Protein 6ORJ (pdb70)

Radius of gyration: 32.89 Å; Cα contacts (8 Å, |Δi|>4): 434; chains: 1; bounding box: 42×38×112 Å

B-factor: mean 43.74, std 17.74, range [16.39, 144.17]

Organism: Pseudomonas phage phiKZ (NCBI:txid2905945)

Sequence (235 aa):
IQTSEFRLWSIGRRATENKPRNSFTLVLPIESASRDIPCIWLPNEDNRATPPDVRGEKIAIYRLGDTSQFYWRSGLSNDLRTLESVVYTFNASLSPGGNFDTCYFQFSAHDKHVTIGTSKANGEPYRYSVQINTGTGAVYILDDIGNRFELVSKDKRLLNADNSFVKVEKKAIDLNADQYIKLTSGGSTLELNPTEFKVNTTNTTIKSSGTHIQEAGGTTHKAGGNLFTAPRYDFT

Solvent-accessible surface area: 17640 Å² total

Nearest PDB structures (foldseek):
  6orj-assembly1_A  TM=1.004E+00  e=1.425E-39  Phikzvirus phiKZ
  7aef-assembly1_q  TM=3.498E-01  e=1.702E-03  Algoriphagus machipongonensis
  7b5h-assembly1_AJ  TM=2.558E-01  e=3.281E-04  Nostoc sp. PCC 7120 = FACHB-418
  4s37-assembly3_G  TM=3.210E-01  e=1.265E-02  Pseudomonas aeruginosa
  4s36-assembly1_A  TM=3.487E-01  e=2.255E-01  Pseudomonas aeruginosa

Secondary structure (DSSP, 8-state):
----SEEEEEEEE--SPPPTT-----EE-S--------EE--SSTTB-S-------EEEEEEETTSS-EEEE----GGG--S-EE-B-EE--SSS----TTEE--EETTTTEEEEE---SSS-S--EEEEEETTTTEEEEEESSS-EEEEETTTTB---TTS-EEEEETTEEEEE-SS-EEEEETTEEEEEETTEEEEE-S------SS------S------S------S-----

Foldseek 3Di:
DDDALKDQDAKFFWQDFDDFPDQWTTAGDDPVVRDATAGEDEPDPQKPGDWRGGGFIWGWIDRHPDSHIHIYHPPPCVVDDWTKIKGWAFAAPDDDQVQQGTFMIDGPPQQKDKTKHHCHHPDPWIWIFMQRRPQGKTWTDIDQAWIFICGPVQRWTGGNQPFDFIDTDPDTDGDDAAKDWDDDPPWIFMDHPVDTDTDDDDDDDDDPDDDDDDDPDDDDDDPDDDDDDPDDDDD

Structure (mmCIF, N/CA/C/O backbone):
data_6ORJ
#
_entry.id   6ORJ
#
_cell.length_a   82.595
_cell.length_b   82.595
_cell.length_c   345.930
_cell.angle_alpha   90.00
_cell.angle_beta   90.00
_cell.angle_gamma   120.00
#
_symmetry.space_group_name_H-M   'P 63 2 2'
#
loop_
_entity.id
_entity.type
_entity.pdbx_description
1 polymer PHIKZ164
2 non-polymer 'CHLORIDE ION'
3 non-polymer 1,2-ETHANEDIOL
4 non-polymer 'SODIUM ION'
5 water water
#
loop_
_atom_site.group_PDB
_atom_site.id
_atom_site.type_symbol
_atom_site.label_atom_id
_atom_site.label_alt_id
_atom_site.label_comp_id
_atom_site.label_asym_id
_atom_site.label_entity_id
_atom_site.label_seq_id
_atom_site.pdbx_PDB_ins_code
_atom_site.Cartn_x
_atom_site.Cartn_y
_atom_site.Cartn_z
_atom_site.occupancy
_atom_site.B_iso_or_equiv
_atom_site.auth_seq_id
_atom_site.auth_comp_id
_atom_site.auth_asym_id
_atom_site.auth_atom_id
_atom_site.pdbx_PDB_model_num
ATOM 1 N N . ILE A 1 16 ? 47.412 19.041 -29.082 1.00 80.41 21 ILE A N 1
ATOM 2 C CA . ILE A 1 16 ? 47.562 19.371 -27.670 1.00 85.94 21 ILE A CA 1
ATOM 3 C C . ILE A 1 16 ? 46.620 18.516 -26.827 1.00 83.88 21 ILE A C 1
ATOM 4 O O . ILE A 1 16 ? 45.412 18.762 -26.777 1.00 76.21 21 ILE A O 1
ATOM 9 N N . GLN A 1 17 ? 47.182 17.504 -26.170 1.00 75.96 22 GLN A N 1
ATOM 10 C CA . GLN A 1 17 ? 46.386 16.616 -25.336 1.00 61.28 22 GLN A CA 1
ATOM 11 C C . GLN A 1 17 ? 45.819 17.370 -24.140 1.00 56.07 22 GLN A C 1
ATOM 12 O O . GLN A 1 17 ? 46.554 18.033 -23.403 1.00 63.00 22 GLN A O 1
ATOM 18 N N . THR A 1 18 ? 44.505 17.271 -23.958 1.00 55.18 23 THR A N 1
ATOM 19 C CA . THR A 1 18 ? 43.812 17.842 -22.812 1.00 52.16 23 THR A CA 1
ATOM 20 C C . THR A 1 18 ? 42.771 16.836 -22.347 1.00 47.45 23 THR A C 1
ATOM 21 O O . THR A 1 18 ? 42.174 16.133 -23.166 1.00 56.40 23 THR A O 1
ATOM 25 N N . SER A 1 19 ? 42.576 16.750 -21.034 1.00 44.09 24 SER A N 1
ATOM 26 C CA . SER A 1 19 ? 41.619 15.798 -20.491 1.00 49.71 24 SER A CA 1
ATOM 27 C C . SER A 1 19 ? 40.205 16.112 -20.971 1.00 50.66 24 SER A C 1
ATOM 28 O O . SER A 1 19 ? 39.828 17.273 -21.153 1.00 46.73 24 SER A O 1
ATOM 31 N N . GLU A 1 20 ? 39.418 15.052 -21.177 1.00 49.98 25 GLU A N 1
ATOM 32 C CA . GLU A 1 20 ? 38.004 15.224 -21.485 1.00 43.19 25 GLU A CA 1
ATOM 33 C C . GLU A 1 20 ? 37.223 15.799 -20.312 1.00 44.07 25 GLU A C 1
ATOM 34 O O . GLU A 1 20 ? 36.094 16.260 -20.504 1.00 50.35 25 GLU A O 1
ATOM 40 N N . PHE A 1 21 ? 37.788 15.768 -19.108 1.00 42.21 26 PHE A N 1
ATOM 41 C CA . PHE A 1 21 ? 37.150 16.334 -17.924 1.00 35.73 26 PHE A CA 1
ATOM 42 C C . PHE A 1 21 ? 37.606 17.782 -17.789 1.00 40.33 26 PHE A C 1
ATOM 43 O O . PHE A 1 21 ? 38.781 18.045 -17.511 1.00 51.37 26 PHE A O 1
ATOM 51 N N . ARG A 1 22 ? 36.685 18.721 -17.994 1.00 36.42 27 ARG A N 1
ATOM 52 C CA . ARG A 1 22 ? 37.056 20.127 -18.046 1.00 38.30 27 ARG A CA 1
ATOM 53 C C . ARG A 1 22 ? 35.946 20.984 -17.461 1.00 33.29 27 ARG A C 1
ATOM 54 O O . ARG A 1 22 ? 34.807 20.540 -17.299 1.00 36.72 27 ARG A O 1
ATOM 62 N N . LEU A 1 23 ? 36.301 22.230 -17.150 1.00 40.17 28 LEU A N 1
ATOM 63 C CA . LEU A 1 23 ? 35.318 23.245 -16.794 1.00 34.94 28 LEU A CA 1
ATOM 64 C C . LEU A 1 23 ? 34.417 23.505 -17.994 1.00 38.15 28 LEU A C 1
ATOM 65 O O . LEU A 1 23 ? 34.859 24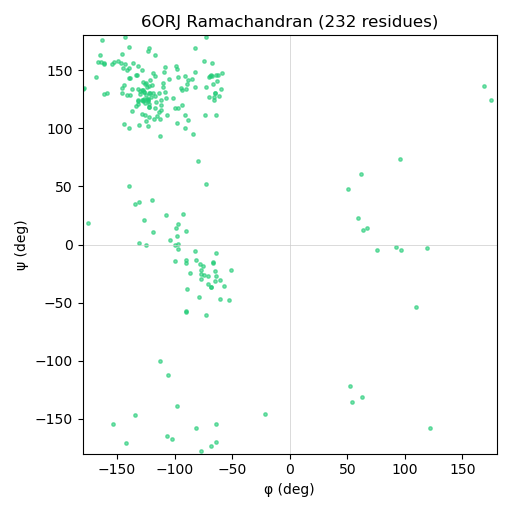.049 -19.010 1.00 39.53 28 LEU A O 1
ATOM 70 N N . TRP A 1 24 ? 33.153 23.109 -17.882 1.00 40.50 29 TRP A N 1
ATOM 71 C CA . TRP A 1 24 ? 32.222 23.131 -19.002 1.00 39.26 29 TRP A CA 1
ATOM 72 C C . TRP A 1 24 ? 31.485 24.457 -19.116 1.00 31.53 29 TRP A C 1
ATOM 73 O O . TRP A 1 24 ? 31.257 24.942 -20.229 1.00 35.27 29 TRP A O 1
ATOM 84 N N . SER A 1 25 ? 31.115 25.061 -17.990 1.00 32.87 30 SER A N 1
ATOM 85 C CA . SER A 1 25 ? 30.452 26.357 -18.000 1.00 33.82 30 SER A CA 1
ATOM 86 C C . SER A 1 25 ? 30.429 26.915 -16.588 1.00 33.88 30 SER A C 1
ATOM 87 O O . SER A 1 25 ? 30.284 26.162 -15.621 1.00 30.91 30 SER A O 1
ATOM 90 N N . ILE A 1 26 ? 30.580 28.235 -16.477 1.00 34.29 31 ILE A N 1
ATOM 91 C CA . ILE A 1 26 ? 30.238 28.913 -15.234 1.00 32.80 31 ILE A CA 1
ATOM 92 C C . ILE A 1 26 ? 28.724 28.894 -15.081 1.00 36.71 31 ILE A C 1
ATOM 93 O O . ILE A 1 26 ? 27.981 28.980 -16.069 1.00 49.53 31 ILE A O 1
ATOM 98 N N . GLY A 1 27 ? 28.253 28.763 -13.842 1.00 33.38 32 GLY A N 1
ATOM 99 C CA . GLY A 1 27 ? 26.832 28.667 -13.589 1.00 36.94 32 GLY A CA 1
ATOM 100 C C . GLY A 1 27 ? 26.428 29.387 -12.318 1.00 31.77 32 GLY A C 1
ATOM 101 O O . GLY A 1 27 ? 27.257 29.959 -11.609 1.00 36.44 32 GLY A O 1
ATOM 102 N N . ARG A 1 28 ? 25.124 29.357 -12.058 1.00 35.92 33 ARG A N 1
ATOM 103 C CA A ARG A 1 28 ? 24.534 29.924 -10.853 0.44 37.33 33 ARG A CA 1
ATOM 104 C CA B ARG A 1 28 ? 24.544 29.918 -10.847 0.56 37.85 33 ARG A CA 1
ATOM 105 C C . ARG A 1 28 ? 23.697 28.851 -10.174 1.00 38.03 33 ARG A C 1
ATOM 106 O O . ARG A 1 28 ? 22.903 28.175 -10.835 1.00 34.25 33 ARG A O 1
ATOM 121 N N . ALA A 1 29 ? 23.872 28.697 -8.865 1.00 32.44 34 ALA A N 1
ATOM 122 C CA . ALA A 1 29 ? 23.034 27.771 -8.118 1.00 29.56 34 ALA A CA 1
ATOM 123 C C . ALA A 1 29 ? 21.593 28.263 -8.141 1.00 33.72 34 ALA A C 1
ATOM 124 O O . ALA A 1 29 ? 21.325 29.438 -7.870 1.00 35.17 34 ALA A O 1
ATOM 126 N N . THR A 1 30 ? 20.662 27.373 -8.486 1.00 29.70 35 THR A N 1
ATOM 127 C CA . THR A 1 30 ? 19.261 27.763 -8.552 1.00 36.57 35 THR A CA 1
ATOM 128 C C . THR A 1 30 ? 18.522 27.560 -7.238 1.00 39.01 35 THR A C 1
ATOM 129 O O . THR A 1 30 ? 17.430 28.113 -7.066 1.00 42.59 35 THR A O 1
ATOM 133 N N . GLU A 1 31 ? 19.084 26.787 -6.312 1.00 43.02 36 GLU A N 1
ATOM 134 C CA . GLU A 1 31 ? 18.427 26.493 -5.049 1.00 42.46 36 GLU A CA 1
ATOM 135 C C . GLU A 1 31 ? 19.459 26.449 -3.934 1.00 51.28 36 GLU A C 1
ATOM 136 O O . GLU A 1 31 ? 20.645 26.207 -4.173 1.00 43.17 36 GLU A O 1
ATOM 142 N N . ASN A 1 32 ? 18.996 26.694 -2.710 1.00 42.56 37 ASN A N 1
ATOM 143 C CA . ASN A 1 32 ? 19.828 26.441 -1.543 1.00 45.41 37 ASN A CA 1
ATOM 144 C C . ASN A 1 32 ? 20.076 24.945 -1.426 1.00 39.88 37 ASN A C 1
ATOM 145 O O . ASN A 1 32 ? 19.127 24.157 -1.391 1.00 55.19 37 ASN A O 1
ATOM 150 N N . LYS A 1 33 ? 21.344 24.552 -1.387 1.00 45.55 38 LYS A N 1
ATOM 151 C CA . LYS A 1 33 ? 21.668 23.141 -1.231 1.00 42.30 38 LYS A CA 1
ATOM 152 C C . LYS A 1 33 ? 21.117 22.632 0.097 1.00 41.82 38 LYS A C 1
ATOM 153 O O . LYS A 1 33 ? 21.372 23.245 1.142 1.00 44.94 38 LYS A O 1
ATOM 159 N N . PRO A 1 34 ? 20.353 21.541 0.103 1.00 37.48 39 PRO A N 1
ATOM 160 C CA . PRO A 1 34 ? 19.915 20.966 1.377 1.00 31.85 39 PRO A CA 1
ATOM 161 C C . PRO A 1 34 ? 21.121 20.478 2.161 1.00 46.23 39 PRO A C 1
ATOM 162 O O . PRO A 1 34 ? 22.105 20.004 1.588 1.00 37.17 39 PRO A O 1
ATOM 166 N N . ARG A 1 35 ? 21.036 20.606 3.488 1.00 32.10 40 ARG A N 1
ATOM 167 C CA . ARG A 1 35 ? 22.206 20.392 4.334 1.00 44.30 40 ARG A CA 1
ATOM 168 C C . ARG A 1 35 ? 22.863 19.044 4.062 1.00 42.41 40 ARG A C 1
ATOM 169 O O . ARG A 1 35 ? 24.082 18.960 3.870 1.00 36.97 40 ARG A O 1
ATOM 177 N N . ASN A 1 36 ? 22.064 17.977 4.013 1.00 33.28 41 ASN A N 1
ATOM 178 C CA . ASN A 1 36 ? 22.577 16.618 3.900 1.00 33.95 41 ASN A CA 1
ATOM 179 C C . ASN A 1 36 ? 22.672 16.132 2.459 1.00 44.12 41 ASN A C 1
ATOM 180 O O . ASN A 1 36 ? 22.635 14.918 2.217 1.00 58.94 41 ASN A O 1
ATOM 185 N N . SER A 1 37 ? 22.813 17.034 1.493 1.00 42.02 42 SER A N 1
ATOM 186 C CA . SER A 1 37 ? 22.829 16.658 0.088 1.00 36.52 42 SER A CA 1
ATOM 187 C C . SER A 1 37 ? 24.169 16.995 -0.549 1.00 34.07 42 SER A C 1
ATOM 188 O O . SER A 1 37 ? 24.795 18.004 -0.213 1.00 30.89 42 SER A O 1
ATOM 191 N N . PHE A 1 38 ? 24.597 16.137 -1.475 1.00 27.09 43 PHE A N 1
ATOM 192 C CA . PHE A 1 38 ? 25.766 16.390 -2.305 1.00 25.71 43 PHE A CA 1
ATOM 193 C C . PHE A 1 38 ? 25.404 16.899 -3.695 1.00 31.44 43 PHE A C 1
ATOM 194 O O . PHE A 1 38 ? 26.283 17.402 -4.404 1.00 31.81 43 PHE A O 1
ATOM 202 N N . THR A 1 39 ? 24.143 16.777 -4.097 1.00 27.54 44 THR A N 1
ATOM 203 C CA . THR A 1 39 ? 23.684 17.264 -5.389 1.00 32.67 44 THR A CA 1
ATOM 204 C C . THR A 1 39 ? 23.327 18.743 -5.298 1.00 29.60 44 THR A C 1
ATOM 205 O O . THR A 1 39 ? 22.789 19.205 -4.287 1.00 34.32 44 THR A O 1
ATOM 209 N N . LEU A 1 40 ? 23.636 19.485 -6.360 1.00 31.46 45 LEU A N 1
ATOM 210 C CA . LEU A 1 40 ? 23.305 20.900 -6.459 1.00 27.33 45 LEU A CA 1
ATOM 211 C C . LEU A 1 40 ? 22.726 21.178 -7.838 1.00 37.29 45 LEU A C 1
ATOM 212 O O . LEU A 1 40 ? 23.348 20.842 -8.851 1.00 35.14 45 LEU A O 1
ATOM 225 N N . VAL A 1 42 ? 22.252 23.486 -10.779 1.00 28.01 47 VAL A N 1
ATOM 226 C CA . VAL A 1 42 ? 23.017 24.617 -11.288 1.00 29.45 47 VAL A CA 1
ATOM 227 C C . VAL A 1 42 ? 22.508 24.994 -12.671 1.00 35.97 47 VAL A C 1
ATOM 228 O O . VAL A 1 42 ? 22.255 24.125 -13.514 1.00 38.96 47 VAL A O 1
ATOM 232 N N . LEU A 1 43 ? 22.365 26.299 -12.900 1.00 34.23 48 LEU A N 1
ATOM 233 C CA . LEU A 1 43 ? 22.002 26.832 -14.201 1.00 33.55 48 LEU A CA 1
ATOM 234 C C . LEU A 1 43 ? 23.255 27.325 -14.906 1.00 49.87 48 LEU A C 1
ATOM 235 O O . LEU A 1 43 ? 23.922 28.228 -14.381 1.00 36.21 48 LEU A O 1
ATOM 240 N N . PRO A 1 44 ? 23.634 26.764 -16.056 1.00 46.62 49 PRO A N 1
ATOM 241 C CA . PRO A 1 44 ? 24.753 27.337 -16.815 1.00 41.59 49 PRO A CA 1
ATOM 242 C C . PRO A 1 44 ? 24.385 28.709 -17.356 1.00 36.51 49 PRO A C 1
ATOM 243 O O . PRO A 1 44 ? 23.268 28.927 -17.829 1.00 41.14 49 PRO A O 1
ATOM 247 N N . ILE A 1 45 ? 25.332 29.643 -17.274 1.00 35.80 50 ILE A N 1
ATOM 248 C CA . ILE A 1 45 ? 25.081 31.023 -17.664 1.00 41.77 50 ILE A CA 1
ATOM 249 C C . ILE A 1 45 ? 25.975 31.473 -18.811 1.00 55.76 50 ILE A C 1
ATOM 250 O O . ILE A 1 45 ? 26.015 32.661 -19.128 1.00 69.62 50 ILE A O 1
ATOM 255 N N . GLU A 1 46 ? 26.692 30.552 -19.446 1.00 56.52 51 GLU A N 1
ATOM 256 C CA . GLU A 1 46 ? 27.503 30.877 -20.610 1.00 66.10 51 GLU A CA 1
ATOM 257 C C . GLU A 1 46 ? 26.701 30.596 -21.874 1.00 78.24 51 GLU A C 1
ATOM 258 O O . GLU A 1 46 ? 26.058 29.546 -21.986 1.00 68.99 51 GLU A O 1
ATOM 264 N N . SER A 1 47 ? 26.746 31.543 -22.819 1.00 90.28 52 SER A N 1
ATOM 265 C CA . SER A 1 47 ? 25.830 31.525 -23.958 1.00 101.79 52 SER A CA 1
ATOM 266 C C . SER A 1 47 ? 25.929 30.224 -24.746 1.00 102.13 52 SER A C 1
ATOM 267 O O . SER A 1 47 ? 24.920 29.720 -25.253 1.00 114.18 52 SER A O 1
ATOM 270 N N . ALA A 1 48 ? 27.129 29.666 -24.858 1.00 97.23 53 ALA A N 1
ATOM 271 C CA . ALA A 1 48 ? 27.319 28.426 -25.597 1.00 107.34 53 ALA A CA 1
ATOM 272 C C . ALA A 1 48 ? 26.755 27.239 -24.822 1.00 118.99 53 ALA A C 1
ATOM 273 O O . ALA A 1 48 ? 26.104 26.364 -25.394 1.00 129.72 53 ALA A O 1
ATOM 275 N N . SER A 1 81 ? 14.499 20.441 -16.992 1.00 118.17 86 SER A N 1
ATOM 276 C CA . SER A 1 81 ? 14.401 21.833 -17.417 1.00 114.67 86 SER A CA 1
ATOM 277 C C . SER A 1 81 ? 15.786 22.432 -17.652 1.00 92.32 86 SER A C 1
ATOM 278 O O . SER A 1 81 ? 16.705 21.742 -18.095 1.00 97.55 86 SER A O 1
ATOM 281 N N . ARG A 1 82 ? 15.930 23.722 -17.347 1.00 66.38 87 ARG A N 1
ATOM 282 C CA . ARG A 1 82 ? 17.187 24.420 -17.580 1.00 61.86 87 ARG A CA 1
ATOM 283 C C . ARG A 1 82 ? 18.251 24.094 -16.537 1.00 59.33 87 ARG A C 1
ATOM 284 O O . ARG A 1 82 ? 19.443 24.268 -16.815 1.00 57.14 87 ARG A O 1
ATOM 292 N N . ASP A 1 83 ? 17.856 23.632 -15.353 1.00 61.98 88 ASP A N 1
ATOM 293 C CA . ASP A 1 83 ? 18.818 23.297 -14.315 1.00 58.96 88 ASP A CA 1
ATOM 294 C C . ASP A 1 83 ? 19.531 21.987 -14.642 1.00 47.94 88 ASP A C 1
ATOM 295 O O . ASP A 1 83 ? 19.037 21.149 -15.402 1.00 63.14 88 ASP A O 1
ATOM 300 N N . ILE A 1 84 ? 20.704 21.812 -14.046 1.00 36.75 89 ILE A N 1
ATOM 301 C CA . ILE A 1 84 ? 21.503 20.604 -14.202 1.00 46.96 89 ILE A CA 1
ATOM 302 C C . ILE A 1 84 ? 21.756 20.015 -12.819 1.00 42.98 89 ILE A C 1
ATOM 303 O O . ILE A 1 84 ? 22.285 20.703 -11.942 1.00 37.52 89 ILE A O 1
ATOM 308 N N . PRO A 1 85 ? 21.383 18.761 -12.565 1.00 41.47 90 PRO A N 1
ATOM 309 C CA . PRO A 1 85 ? 21.799 18.112 -11.315 1.00 37.86 90 PRO A CA 1
ATOM 310 C C . PRO A 1 85 ? 23.272 17.734 -11.344 1.00 37.89 90 PRO A C 1
ATOM 311 O O . PRO A 1 85 ? 23.678 16.848 -12.103 1.00 51.05 90 PRO A O 1
ATOM 315 N N . CYS A 1 86 ? 24.082 18.400 -10.527 1.00 32.49 91 CYS A N 1
ATOM 316 C CA . CYS A 1 86 ? 25.524 18.213 -10.525 1.00 25.93 91 CYS A CA 1
ATOM 317 C C . CYS A 1 86 ? 25.974 17.497 -9.258 1.00 32.31 91 CYS A C 1
ATOM 318 O O . CYS A 1 86 ? 25.372 17.649 -8.192 1.00 34.24 91 CYS A O 1
ATOM 321 N N . ILE A 1 87 ? 27.047 16.708 -9.392 1.00 35.65 92 ILE A N 1
ATOM 322 C CA . ILE A 1 87 ? 27.675 16.009 -8.275 1.00 26.54 92 ILE A CA 1
ATOM 323 C C . ILE A 1 87 ? 28.760 16.902 -7.688 1.00 32.73 92 ILE A C 1
ATOM 324 O O . ILE A 1 87 ? 29.431 17.648 -8.405 1.00 33.23 92 ILE A O 1
ATOM 329 N N . TRP A 1 88 ? 28.932 16.837 -6.369 1.00 38.93 93 TRP A N 1
ATOM 330 C CA . TRP A 1 88 ? 29.913 17.682 -5.699 1.00 32.83 93 TRP A CA 1
ATOM 331 C C . TRP A 1 88 ? 31.335 17.338 -6.135 1.00 28.75 93 TRP A C 1
ATOM 332 O O . TRP A 1 88 ? 31.739 16.171 -6.125 1.00 26.95 93 TRP A O 1
ATOM 343 N N . LEU A 1 89 ? 32.093 18.361 -6.507 1.00 21.55 94 LEU A N 1
ATOM 344 C CA . LEU A 1 89 ? 33.532 18.241 -6.733 1.00 25.26 94 LEU A CA 1
ATOM 345 C C . LEU A 1 89 ? 34.237 19.091 -5.687 1.00 25.58 94 LEU A C 1
ATOM 346 O O . LEU A 1 89 ? 34.133 20.332 -5.734 1.00 28.73 94 LEU A O 1
ATOM 351 N N . PRO A 1 90 ? 34.941 18.495 -4.727 1.00 28.03 95 PRO A N 1
ATOM 352 C CA . PRO A 1 90 ? 35.508 19.285 -3.628 1.00 24.92 95 PRO A CA 1
ATOM 353 C C . PRO A 1 90 ? 36.635 20.202 -4.080 1.00 32.89 95 PRO A C 1
ATOM 354 O O . PRO A 1 90 ? 37.409 19.885 -4.988 1.00 27.03 95 PRO A O 1
ATOM 358 N N . ASN A 1 91 ? 36.714 21.364 -3.427 1.00 24.66 96 ASN A N 1
ATOM 359 C CA . ASN A 1 91 ? 37.848 22.265 -3.597 1.00 18.54 96 ASN A CA 1
ATOM 360 C C 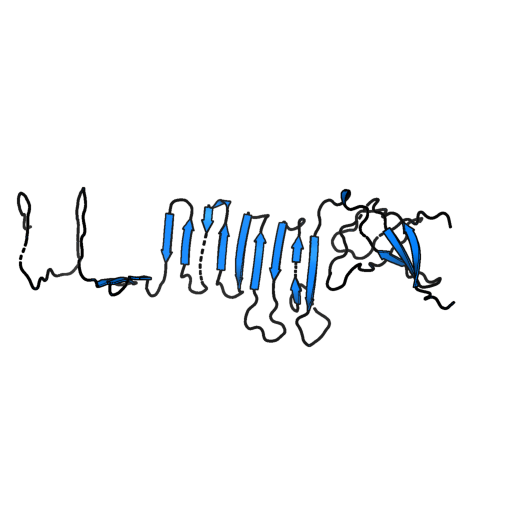. ASN A 1 91 ? 39.090 21.779 -2.869 1.00 22.95 96 ASN A C 1
ATOM 361 O O . ASN A 1 91 ? 40.195 22.235 -3.183 1.00 26.69 96 ASN A O 1
ATOM 366 N N . GLU A 1 92 ? 38.930 20.881 -1.899 1.00 23.74 97 GLU A N 1
ATOM 367 C CA . GLU A 1 92 ? 40.009 20.506 -1.000 1.00 24.66 97 GLU A CA 1
ATOM 368 C C . GLU A 1 92 ? 39.767 19.090 -0.506 1.00 23.81 97 GLU A C 1
ATOM 369 O O . GLU A 1 92 ? 38.637 18.597 -0.500 1.00 24.03 97 GLU A O 1
ATOM 375 N N . ASP A 1 93 ? 40.845 18.443 -0.086 1.00 25.47 98 ASP A N 1
ATOM 376 C CA . ASP A 1 93 ? 40.731 17.140 0.538 1.00 25.05 98 ASP A CA 1
ATOM 377 C C . ASP A 1 93 ? 40.371 17.299 2.015 1.00 37.00 98 ASP A C 1
ATOM 378 O O . ASP A 1 93 ? 40.392 18.398 2.577 1.00 36.34 98 ASP A O 1
ATOM 383 N N . ASN A 1 94 ? 40.022 16.177 2.642 1.00 22.53 99 ASN A N 1
ATOM 384 C CA . ASN A 1 94 ? 39.699 16.107 4.068 1.00 31.23 99 ASN A CA 1
ATOM 385 C C . ASN A 1 94 ? 38.531 17.005 4.456 1.00 27.20 99 ASN A C 1
ATOM 386 O O . ASN A 1 94 ? 38.400 17.380 5.623 1.00 36.60 99 ASN A O 1
ATOM 391 N N . ARG A 1 95 ? 37.677 17.360 3.502 1.00 30.37 100 ARG A N 1
ATOM 392 C CA . ARG A 1 95 ? 36.421 18.044 3.780 1.00 28.05 100 ARG A CA 1
ATOM 393 C C . ARG A 1 95 ? 35.293 17.077 3.452 1.00 26.66 100 ARG A C 1
ATOM 394 O O . ARG A 1 95 ? 35.133 16.677 2.293 1.00 30.75 100 ARG A O 1
ATOM 402 N N . ALA A 1 96 ? 34.527 16.693 4.470 1.00 24.26 101 ALA A N 1
ATOM 403 C CA . ALA A 1 96 ? 33.482 15.691 4.307 1.00 23.01 101 ALA A CA 1
ATOM 404 C C . ALA A 1 96 ? 32.154 16.273 3.844 1.00 23.55 101 ALA A C 1
ATOM 405 O O . ALA A 1 96 ? 31.353 15.550 3.242 1.00 29.67 101 ALA A O 1
ATOM 407 N N . THR A 1 97 ? 31.901 17.544 4.110 1.00 25.97 102 THR A N 1
ATOM 408 C CA . THR A 1 97 ? 30.643 18.170 3.756 1.00 32.07 102 THR A CA 1
ATOM 409 C C . THR A 1 97 ? 30.836 19.175 2.629 1.00 24.24 102 THR A C 1
ATOM 410 O O . THR A 1 97 ? 31.791 19.960 2.660 1.00 26.35 102 THR A O 1
ATOM 414 N N . PRO A 1 98 ? 29.955 19.181 1.633 1.00 32.07 103 PRO A N 1
ATOM 415 C CA . PRO A 1 98 ? 30.002 20.228 0.605 1.00 32.67 103 PRO A CA 1
ATOM 416 C C . PRO A 1 98 ? 29.637 21.573 1.204 1.00 25.59 103 PRO A C 1
ATOM 417 O O . PRO A 1 98 ? 28.963 21.633 2.244 1.00 23.36 103 PRO A O 1
ATOM 421 N N . PRO A 1 99 ? 30.078 22.672 0.594 1.00 26.19 104 PRO A N 1
ATOM 422 C CA . PRO A 1 99 ? 29.695 23.995 1.098 1.00 25.55 104 PRO A CA 1
ATOM 423 C C . PRO A 1 99 ? 28.184 24.170 1.112 1.00 32.38 104 PRO A C 1
ATOM 424 O O . PRO A 1 99 ? 27.467 23.624 0.271 1.00 28.08 104 PRO A O 1
ATOM 428 N N . ASP A 1 100 ? 27.702 24.942 2.088 1.00 27.26 105 ASP A N 1
ATOM 429 C CA . ASP A 1 100 ? 26.270 25.207 2.245 1.00 27.49 105 ASP A CA 1
ATOM 430 C C . ASP A 1 100 ? 25.851 26.297 1.254 1.00 29.78 105 ASP A C 1
ATOM 431 O O . ASP A 1 100 ? 25.549 27.440 1.605 1.00 27.00 105 ASP A O 1
ATOM 436 N N . VAL A 1 101 ? 25.823 25.901 -0.020 1.00 28.23 106 VAL A N 1
ATOM 437 C CA . VAL A 1 101 ? 25.652 26.838 -1.125 1.00 31.06 106 VAL A CA 1
ATOM 438 C C . VAL A 1 101 ? 24.249 27.431 -1.105 1.00 31.58 106 VAL A C 1
ATOM 439 O O . VAL A 1 101 ? 23.251 26.712 -0.964 1.00 24.17 106 VAL A O 1
ATOM 451 N N . ARG A 1 103 ? 21.248 29.914 -3.070 1.00 29.97 108 ARG A N 1
ATOM 452 C CA . ARG A 1 103 ? 20.803 30.247 -4.417 1.00 26.97 108 ARG A CA 1
ATOM 453 C C . ARG A 1 103 ? 21.504 31.502 -4.916 1.00 31.67 108 ARG A C 1
ATOM 454 O O . ARG A 1 103 ? 21.596 32.504 -4.201 1.00 34.72 108 ARG A O 1
ATOM 462 N N . GLY A 1 104 ? 22.005 31.441 -6.148 1.00 28.59 109 GLY A N 1
ATOM 463 C CA . GLY A 1 104 ? 22.645 32.578 -6.774 1.00 38.81 109 GLY A CA 1
ATOM 464 C C . GLY A 1 104 ? 24.155 32.610 -6.688 1.00 26.84 109 GLY A C 1
ATOM 465 O O . GLY A 1 104 ? 24.769 33.506 -7.279 1.00 29.77 109 GLY A O 1
ATOM 466 N N . GLU A 1 105 ? 24.774 31.675 -5.974 1.00 25.29 110 GLU A N 1
ATOM 467 C CA . GLU A 1 105 ? 26.228 31.644 -5.914 1.00 27.37 110 GLU A CA 1
ATOM 468 C C . GLU A 1 105 ? 26.815 31.234 -7.260 1.00 31.61 110 GLU A C 1
ATOM 469 O O . GLU A 1 105 ? 26.247 30.409 -7.982 1.00 27.17 110 GLU A O 1
ATOM 475 N N . LYS A 1 106 ? 27.962 31.820 -7.597 1.00 27.51 111 LYS A N 1
ATOM 476 C CA . LYS A 1 106 ? 28.663 31.436 -8.814 1.00 24.44 111 LYS A CA 1
ATOM 477 C C . LYS A 1 106 ? 29.242 30.038 -8.652 1.00 32.57 111 LYS A C 1
ATOM 478 O O . LYS A 1 106 ? 29.941 29.753 -7.674 1.00 40.70 111 LYS A O 1
ATOM 484 N N . ILE A 1 107 ? 28.933 29.162 -9.603 1.00 38.06 112 ILE A N 1
ATOM 485 C CA . ILE A 1 107 ? 29.341 27.764 -9.563 1.00 26.29 112 ILE A CA 1
ATOM 486 C C . ILE A 1 107 ? 30.087 27.441 -10.848 1.00 31.09 112 ILE A C 1
ATOM 487 O O . ILE A 1 107 ? 29.698 27.891 -11.931 1.00 42.03 112 ILE A O 1
ATOM 492 N N . ALA A 1 108 ? 31.165 26.671 -10.728 1.00 35.15 113 ALA A N 1
ATOM 493 C CA . ALA A 1 108 ? 31.868 26.132 -11.884 1.00 33.18 113 ALA A CA 1
ATOM 494 C C . ALA A 1 108 ? 31.324 24.738 -12.179 1.00 37.47 113 ALA A C 1
ATOM 495 O O . ALA A 1 108 ? 31.383 23.852 -11.320 1.00 30.43 113 ALA A O 1
ATOM 497 N N . ILE A 1 109 ? 30.780 24.548 -13.378 1.00 30.06 114 ILE A N 1
ATOM 498 C CA . ILE A 1 109 ? 30.217 23.266 -13.785 1.00 28.86 114 ILE A CA 1
ATOM 499 C C . ILE A 1 109 ? 31.263 22.520 -14.596 1.00 26.34 114 ILE A C 1
ATOM 500 O O . ILE A 1 109 ? 31.669 22.978 -15.670 1.00 30.75 114 ILE A O 1
ATOM 505 N N . TYR A 1 110 ? 31.695 21.370 -14.090 1.00 34.82 115 TYR A N 1
ATOM 506 C CA . TYR A 1 110 ? 32.581 20.481 -14.823 1.00 36.56 115 TYR A CA 1
ATOM 507 C C . TYR A 1 110 ? 31.773 19.367 -15.477 1.00 29.76 115 TYR A C 1
ATOM 508 O O . TYR A 1 110 ? 30.713 18.972 -14.985 1.00 37.90 115 TYR A O 1
ATOM 517 N N . ARG A 1 111 ? 32.285 18.868 -16.600 1.00 29.83 116 ARG A N 1
ATOM 518 C CA . ARG A 1 111 ? 31.624 17.816 -17.358 1.00 30.50 116 ARG A CA 1
ATOM 519 C C . ARG A 1 111 ? 32.667 16.883 -17.944 1.00 32.60 116 ARG A C 1
ATOM 520 O O . ARG A 1 111 ? 33.698 17.333 -18.452 1.00 43.79 116 ARG A O 1
ATOM 528 N N . LEU A 1 112 ? 32.395 15.583 -17.870 1.00 36.70 117 LEU A N 1
ATOM 529 C CA . LEU A 1 112 ? 33.251 14.573 -18.483 1.00 44.27 117 LEU A CA 1
ATOM 530 C C . LEU A 1 112 ? 32.795 14.360 -19.921 1.00 46.63 117 LEU A C 1
ATOM 531 O O . LEU A 1 112 ? 31.744 13.755 -20.160 1.00 45.82 117 LEU A O 1
ATOM 536 N N . GLY A 1 113 ? 33.584 14.857 -20.872 1.00 43.48 118 GLY A N 1
ATOM 537 C CA . GLY A 1 113 ? 33.279 14.657 -22.280 1.00 43.36 118 GLY A CA 1
ATOM 538 C C . GLY A 1 113 ? 31.876 15.108 -22.626 1.00 45.25 118 GLY A C 1
ATOM 539 O O . GLY A 1 113 ? 31.420 16.180 -22.208 1.00 48.37 118 GLY A O 1
ATOM 540 N N . ASP A 1 114 ? 31.176 14.276 -23.394 1.00 45.35 119 ASP A N 1
ATOM 541 C CA . ASP A 1 114 ? 29.792 14.512 -23.777 1.00 51.64 119 ASP A CA 1
ATOM 542 C C . ASP A 1 114 ? 28.806 13.752 -22.902 1.00 47.35 119 ASP A C 1
ATOM 543 O O . ASP A 1 114 ? 27.607 13.746 -23.197 1.00 69.40 119 ASP A O 1
ATOM 548 N N . THR A 1 115 ? 29.281 13.106 -21.840 1.00 50.02 120 THR A N 1
ATOM 549 C CA . THR A 1 115 ? 28.422 12.284 -21.005 1.00 43.53 120 THR A CA 1
ATOM 550 C C . THR A 1 115 ? 27.498 13.163 -20.164 1.00 45.42 120 THR A C 1
ATOM 551 O O . THR A 1 115 ? 27.540 14.396 -20.215 1.00 45.60 120 THR A O 1
ATOM 555 N N . SER A 1 116 ? 26.647 12.509 -19.379 1.00 54.15 121 SER A N 1
ATOM 556 C CA . SER A 1 116 ? 25.747 13.188 -18.460 1.00 56.52 121 SER A CA 1
ATOM 557 C C . SER A 1 116 ? 26.363 13.383 -17.081 1.00 54.43 121 SER A C 1
ATOM 558 O O . SER A 1 116 ? 25.648 13.743 -16.140 1.00 53.94 121 SER A O 1
ATOM 561 N N . GLN A 1 117 ? 27.667 13.159 -16.941 1.00 46.64 122 GLN A N 1
ATOM 562 C CA . GLN A 1 117 ? 28.348 13.317 -15.660 1.00 36.77 122 GLN A CA 1
ATOM 563 C C . GLN A 1 117 ? 28.725 14.782 -15.483 1.00 41.16 122 GLN A C 1
ATOM 564 O O . GLN A 1 117 ? 29.766 15.234 -15.968 1.00 42.91 122 GLN A O 1
ATOM 570 N N . PHE A 1 118 ? 27.876 15.531 -14.787 1.00 42.41 123 PHE A N 1
ATOM 571 C CA . PHE A 1 118 ? 28.140 16.924 -14.465 1.00 32.37 123 PHE A CA 1
ATOM 572 C C . PHE A 1 118 ? 28.540 17.044 -13.002 1.00 39.09 123 PHE A C 1
ATOM 573 O O . PHE A 1 118 ? 27.999 16.348 -12.139 1.00 34.66 123 PHE A O 1
ATOM 581 N N . TYR A 1 119 ? 29.491 17.930 -12.732 1.00 31.27 124 TYR A N 1
ATOM 582 C CA . TYR A 1 119 ? 29.989 18.154 -11.385 1.00 29.81 124 TYR A CA 1
ATOM 583 C C . TYR A 1 119 ? 29.948 19.643 -11.078 1.00 32.09 124 TYR A C 1
ATOM 584 O O . TYR A 1 119 ? 30.067 20.478 -11.978 1.00 35.49 124 TYR A O 1
ATOM 593 N N . TRP A 1 120 ? 29.771 19.973 -9.801 1.00 25.21 125 TRP A N 1
ATOM 594 C CA . TRP A 1 120 ? 29.729 21.362 -9.367 1.00 27.48 125 TRP A CA 1
ATOM 595 C C . TRP A 1 120 ? 30.839 21.638 -8.367 1.00 34.07 125 TRP A C 1
ATOM 596 O O . TRP A 1 120 ? 31.092 20.837 -7.461 1.00 21.95 125 TRP A O 1
ATOM 607 N N . ARG A 1 121 ? 31.492 22.782 -8.540 1.00 28.50 126 ARG A N 1
ATOM 608 C CA . ARG A 1 121 ? 32.564 23.220 -7.659 1.00 35.37 126 ARG A CA 1
ATOM 609 C C . ARG A 1 121 ? 32.256 24.635 -7.199 1.00 31.49 126 ARG A C 1
ATOM 610 O O . ARG A 1 121 ? 32.055 25.527 -8.029 1.00 31.56 126 ARG A O 1
ATOM 618 N N . SER A 1 122 ? 32.204 24.837 -5.885 1.00 28.06 127 SER A N 1
ATOM 619 C CA . SER A 1 122 ? 32.069 26.183 -5.351 1.00 24.99 127 SER A CA 1
ATOM 620 C C . SER A 1 122 ? 33.300 27.007 -5.708 1.00 36.13 127 SER A C 1
ATOM 621 O O . SER A 1 122 ? 34.434 26.527 -5.628 1.00 27.41 127 SER A O 1
ATOM 632 N N . GLY A 1 124 ? 33.976 30.120 -4.390 1.00 25.99 129 GLY A N 1
ATOM 633 C CA . GLY A 1 124 ? 34.409 30.990 -3.314 1.00 22.82 129 GLY A CA 1
ATOM 634 C C . GLY A 1 124 ? 34.298 32.464 -3.617 1.00 25.88 129 GLY A C 1
ATOM 635 O O . GLY A 1 124 ? 34.939 33.277 -2.946 1.00 31.41 129 GLY A O 1
ATOM 636 N N . LEU A 1 125 ? 33.503 32.837 -4.617 1.00 27.89 130 LEU A N 1
ATOM 637 C CA . LEU A 1 125 ? 33.325 34.230 -4.998 1.00 31.49 130 LEU A CA 1
ATOM 638 C C . LEU A 1 125 ? 31.997 34.803 -4.528 1.00 29.93 130 LEU A C 1
ATOM 639 O O . LEU A 1 125 ? 31.690 35.957 -4.844 1.00 31.61 130 LEU A O 1
ATOM 644 N N . SER A 1 126 ? 31.210 34.034 -3.780 1.00 25.06 131 SER A N 1
ATOM 645 C CA . SER A 1 126 ? 29.872 34.432 -3.369 1.00 34.53 131 SER A CA 1
ATOM 646 C C . SER A 1 126 ? 29.679 34.213 -1.878 1.00 40.49 131 SER A C 1
ATOM 647 O O . SER A 1 126 ? 28.593 33.835 -1.425 1.00 43.22 131 SER A O 1
ATOM 650 N N . ASN A 1 127 ? 30.731 34.453 -1.091 1.00 38.50 132 ASN A N 1
ATOM 651 C CA . ASN A 1 127 ? 30.668 34.154 0.335 1.00 35.95 132 ASN A CA 1
ATOM 652 C C . ASN A 1 127 ? 29.642 35.020 1.054 1.00 34.28 132 ASN A C 1
ATOM 653 O O . ASN A 1 127 ? 29.031 34.573 2.031 1.00 33.61 132 ASN A O 1
ATOM 658 N N . ASP A 1 128 ? 29.431 36.250 0.584 1.00 28.29 133 ASP A N 1
ATOM 659 C CA . ASP A 1 128 ? 28.472 37.149 1.214 1.00 34.62 133 ASP A CA 1
ATOM 660 C C . ASP A 1 128 ? 27.034 36.649 1.129 1.00 34.07 133 ASP A C 1
ATOM 661 O O . ASP A 1 128 ? 26.150 37.263 1.736 1.00 36.43 133 ASP A O 1
ATOM 666 N N . LEU A 1 129 ? 26.772 35.568 0.397 1.00 29.57 134 LEU A N 1
ATOM 667 C CA . LEU A 1 129 ? 25.438 34.987 0.363 1.00 37.50 134 LEU A CA 1
ATOM 668 C C . LEU A 1 129 ? 25.221 33.935 1.443 1.00 33.61 134 LEU A C 1
ATOM 669 O O . LEU A 1 129 ? 24.071 33.554 1.688 1.00 34.37 134 LEU A O 1
ATOM 674 N N . ARG A 1 130 ? 26.288 33.471 2.095 1.00 33.51 135 ARG A N 1
ATOM 675 C CA . ARG A 1 130 ? 26.176 32.386 3.062 1.00 24.45 135 ARG A CA 1
ATOM 676 C C . ARG A 1 130 ? 25.298 32.785 4.240 1.00 38.50 135 ARG A C 1
ATOM 677 O O . ARG A 1 130 ? 25.351 33.920 4.722 1.00 30.85 135 ARG A O 1
ATOM 685 N N . THR A 1 131 ? 24.479 31.834 4.705 1.00 25.92 136 THR A N 1
ATOM 686 C CA . THR A 1 131 ? 23.641 32.044 5.871 1.00 28.69 136 THR A CA 1
ATOM 687 C C . THR A 1 131 ? 24.152 31.133 6.974 1.00 26.95 136 THR A C 1
ATOM 688 O O . THR A 1 131 ? 25.140 31.476 7.645 1.00 31.15 136 THR A O 1
ATOM 692 N N . LEU A 1 132 ? 23.528 29.988 7.220 1.00 26.42 137 LEU A N 1
ATOM 693 C CA . LEU A 1 132 ? 24.019 29.042 8.209 1.00 31.24 137 LEU A CA 1
ATOM 694 C C . LEU A 1 132 ? 24.967 28.064 7.532 1.00 28.49 137 LEU A C 1
ATOM 695 O O . LEU A 1 132 ? 24.662 27.541 6.456 1.00 30.60 137 LEU A O 1
ATOM 700 N N . GLU A 1 133 ? 26.112 27.819 8.160 1.00 28.42 138 GLU A N 1
ATOM 701 C CA . GLU A 1 133 ? 27.110 26.918 7.607 1.00 26.78 138 GLU A CA 1
ATOM 702 C C . GLU A 1 133 ? 27.477 25.845 8.620 1.00 27.88 138 GLU A C 1
ATOM 703 O O . GLU A 1 133 ? 27.640 26.128 9.811 1.00 30.96 138 GLU A O 1
ATOM 709 N N . SER A 1 134 ? 27.600 24.612 8.137 1.00 28.80 139 SER A N 1
ATOM 710 C CA . SER A 1 134 ? 28.136 23.506 8.920 1.00 25.53 139 SER A CA 1
ATOM 711 C C . SER A 1 134 ? 29.172 22.792 8.067 1.00 26.21 139 SER A C 1
ATOM 712 O O . SER A 1 134 ? 28.855 22.316 6.970 1.00 28.29 139 SER A O 1
ATOM 715 N N . VAL A 1 135 ? 30.405 22.731 8.564 1.00 22.32 140 VAL A N 1
ATOM 716 C CA . VAL A 1 135 ? 31.535 22.176 7.830 1.00 24.92 140 VAL A CA 1
ATOM 717 C C . VAL A 1 135 ? 32.227 21.147 8.711 1.00 34.64 140 VAL A C 1
ATOM 718 O O . VAL A 1 135 ? 32.501 21.415 9.887 1.00 35.39 140 VAL A O 1
ATOM 722 N N . VAL A 1 136 ? 32.521 19.979 8.145 1.00 23.46 141 VAL A N 1
ATOM 723 C CA . VAL A 1 136 ? 33.207 18.908 8.858 1.00 24.62 141 VAL A CA 1
ATOM 724 C C . VAL A 1 136 ? 34.478 18.555 8.097 1.00 26.34 141 VAL A C 1
ATOM 725 O O . VAL A 1 136 ? 34.419 18.155 6.928 1.00 26.61 141 VAL A O 1
ATOM 729 N N . TYR A 1 137 ? 35.620 18.692 8.760 1.00 22.78 142 TYR A N 1
ATOM 730 C CA . TYR A 1 137 ? 36.891 18.215 8.237 1.00 24.44 142 TYR A CA 1
ATOM 731 C C . TYR A 1 137 ? 37.234 16.898 8.919 1.00 28.46 142 TYR A C 1
ATOM 732 O O . TYR A 1 137 ? 37.249 16.821 10.150 1.00 33.74 142 TYR A O 1
ATOM 741 N N . THR A 1 138 ? 37.495 15.865 8.122 1.00 17.52 143 THR A N 1
ATOM 742 C CA . THR A 1 138 ? 37.709 14.526 8.647 1.00 29.33 143 THR A CA 1
ATOM 743 C C . THR A 1 138 ? 39.107 14.037 8.305 1.00 28.81 143 THR A C 1
ATOM 744 O O . THR A 1 138 ? 39.669 14.373 7.258 1.00 27.84 143 THR A O 1
ATOM 748 N N . PHE A 1 139 ? 39.656 13.228 9.207 1.00 25.33 144 PHE A N 1
ATOM 749 C CA . PHE A 1 139 ? 41.002 12.680 9.060 1.00 29.69 144 PHE A CA 1
ATOM 750 C C . PHE A 1 139 ? 40.927 11.235 9.539 1.00 33.44 144 PHE A C 1
ATOM 751 O O . PHE A 1 139 ? 40.916 10.975 10.746 1.00 27.11 144 PHE A O 1
ATOM 759 N N . ASN A 1 140 ? 40.853 10.306 8.590 1.00 23.37 145 ASN A N 1
ATOM 760 C CA . ASN A 1 140 ? 40.519 8.929 8.923 1.00 26.08 145 ASN A CA 1
ATOM 761 C C . ASN A 1 140 ? 41.627 8.282 9.741 1.00 26.54 145 ASN A C 1
ATOM 762 O O . ASN A 1 140 ? 42.816 8.548 9.538 1.00 31.32 145 ASN A O 1
ATOM 767 N N . ALA A 1 141 ? 41.225 7.422 10.671 1.00 29.66 146 ALA A N 1
ATOM 768 C CA . ALA A 1 141 ? 42.133 6.832 11.647 1.00 26.85 146 ALA A CA 1
ATOM 769 C C . ALA A 1 141 ? 41.797 5.359 11.847 1.00 31.10 146 ALA A C 1
ATOM 770 O O . ALA A 1 141 ? 41.631 4.877 12.969 1.00 28.28 146 ALA A O 1
ATOM 772 N N . SER A 1 142 ? 41.688 4.627 10.742 1.00 30.09 147 SER A N 1
ATOM 773 C CA . SER A 1 142 ? 41.440 3.193 10.776 1.00 30.25 147 SER A CA 1
ATOM 774 C C . SER A 1 142 ? 42.288 2.515 9.714 1.00 34.40 147 SER A C 1
ATOM 775 O O . SER A 1 142 ? 42.493 3.066 8.629 1.00 35.53 147 SER A O 1
ATOM 778 N N . LEU A 1 143 ? 42.782 1.317 10.032 1.00 35.15 148 LEU A N 1
ATOM 779 C CA . LEU A 1 143 ? 43.524 0.546 9.041 1.00 30.65 148 LEU A CA 1
ATOM 780 C C . LEU A 1 143 ? 42.611 0.077 7.917 1.00 31.03 148 LEU A C 1
ATOM 781 O O . LEU A 1 143 ? 43.022 0.032 6.752 1.00 36.35 148 LEU A O 1
ATOM 786 N N . SER A 1 144 ? 41.375 -0.278 8.243 1.00 32.90 149 SER A N 1
ATOM 787 C CA . SER A 1 144 ? 40.537 -0.610 7.099 1.00 43.22 149 SER A CA 1
ATOM 788 C C . SER A 1 144 ? 39.851 0.647 6.569 1.00 49.10 149 SER A C 1
ATOM 789 O O . SER A 1 144 ? 39.440 1.507 7.354 1.00 52.84 149 SER A O 1
ATOM 792 N N . PRO A 1 145 ? 39.721 0.783 5.257 1.00 46.75 150 PRO A N 1
ATOM 793 C CA . PRO A 1 145 ? 39.052 1.953 4.681 1.00 44.94 150 PRO A CA 1
ATOM 794 C C . PRO A 1 145 ? 37.537 1.831 4.812 1.00 61.06 150 PRO A C 1
ATOM 795 O O . PRO A 1 145 ? 37.006 0.872 5.369 1.00 63.49 150 PRO A O 1
ATOM 799 N N . GLY A 1 146 ? 36.841 2.830 4.274 1.00 84.38 151 GLY A N 1
ATOM 800 C CA . GLY A 1 146 ? 35.392 2.813 4.246 1.00 90.35 151 GLY A CA 1
ATOM 801 C C . GLY A 1 146 ? 34.750 3.815 5.182 1.00 99.50 151 GLY A C 1
ATOM 802 O O . GLY A 1 146 ? 33.916 4.623 4.761 1.00 111.45 151 GLY A O 1
ATOM 803 N N . GLY A 1 147 ? 35.130 3.771 6.455 1.00 96.59 152 GLY A N 1
ATOM 804 C CA . GLY A 1 147 ? 34.559 4.655 7.455 1.00 94.18 152 GLY A CA 1
ATOM 805 C C . GLY A 1 147 ? 33.913 3.908 8.605 1.00 94.60 152 GLY A C 1
ATOM 806 O O . GLY A 1 147 ? 32.899 4.343 9.153 1.00 106.29 152 GLY A O 1
ATOM 807 N N . ASN A 1 151 ? 29.892 9.337 10.313 1.00 134.76 156 ASN A N 1
ATOM 808 C CA . ASN A 1 151 ? 29.464 8.980 11.661 1.00 129.12 156 ASN A CA 1
ATOM 809 C C . ASN A 1 151 ? 30.591 9.198 12.669 1.00 114.98 156 ASN A C 1
ATOM 810 O O . ASN A 1 151 ? 30.403 9.022 13.874 1.00 119.15 156 ASN A O 1
ATOM 815 N N . PHE A 1 152 ? 31.762 9.571 12.156 1.00 87.67 157 PHE A N 1
ATOM 816 C CA . PHE A 1 152 ? 32.932 9.969 12.936 1.00 63.39 157 PHE A CA 1
ATOM 817 C C . PHE A 1 152 ? 33.490 8.847 13.802 1.00 55.37 157 PHE A C 1
ATOM 818 O O . PHE A 1 152 ? 34.327 9.108 14.675 1.00 55.76 157 PHE A O 1
ATOM 826 N N . ASP A 1 153 ? 33.062 7.600 13.587 1.00 47.35 158 ASP A N 1
ATOM 827 C CA . ASP A 1 153 ? 33.529 6.497 14.421 1.00 41.36 158 ASP A CA 1
ATOM 828 C C . ASP A 1 153 ? 34.930 6.021 14.062 1.00 45.41 158 ASP A C 1
ATOM 829 O O . ASP A 1 153 ? 35.552 5.323 14.870 1.00 46.32 158 ASP A O 1
ATOM 834 N N . THR A 1 154 ? 35.442 6.366 12.875 1.00 37.14 159 THR A N 1
ATOM 835 C CA . THR A 1 154 ? 36.754 5.892 12.447 1.00 42.75 159 THR A CA 1
ATOM 836 C C . THR A 1 154 ? 37.673 7.033 12.028 1.00 33.90 159 THR A C 1
ATOM 837 O O . THR A 1 154 ? 38.636 6.799 11.292 1.00 50.37 159 THR A O 1
ATOM 841 N N . CYS A 1 155 ? 37.407 8.258 12.477 1.00 26.01 160 CYS A N 1
ATOM 842 C CA . CYS A 1 155 ? 38.211 9.395 12.059 1.00 36.68 160 CYS A CA 1
ATOM 843 C C . CYS A 1 155 ? 38.356 10.396 13.196 1.00 31.18 160 CYS A C 1
ATOM 844 O O . CYS A 1 155 ? 37.499 10.493 14.078 1.00 27.62 160 CYS A O 1
ATOM 847 N N . TYR A 1 156 ? 39.469 11.123 13.172 1.00 27.89 161 TYR A N 1
ATOM 848 C CA . TYR A 1 156 ? 39.580 12.371 13.910 1.00 25.10 161 TYR A CA 1
ATOM 849 C C . TYR A 1 156 ? 38.944 13.472 13.072 1.00 31.55 161 TYR A C 1
ATOM 850 O O . TYR A 1 156 ? 38.968 13.425 11.839 1.00 32.22 161 TYR A O 1
ATOM 859 N N . PHE A 1 157 ? 38.362 14.466 13.737 1.00 24.53 162 PHE A N 1
ATOM 860 C CA . PHE A 1 157 ? 37.617 15.453 12.973 1.00 19.13 162 PHE A CA 1
ATOM 861 C C . PHE A 1 157 ? 37.580 16.792 13.686 1.00 28.28 162 PHE A C 1
ATOM 862 O O . PHE A 1 157 ? 37.858 16.900 14.884 1.00 31.33 162 PHE A O 1
ATOM 883 N N . GLN A 1 159 ? 34.694 20.090 13.492 1.00 32.10 164 GLN A N 1
ATOM 884 C CA . GLN A 1 159 ? 33.386 20.453 12.956 1.00 25.32 164 GLN A CA 1
ATOM 885 C C . GLN A 1 159 ? 32.980 21.835 13.445 1.00 27.61 164 GLN A C 1
ATOM 886 O O . GLN A 1 159 ? 32.942 22.082 14.654 1.00 29.83 164 GLN A O 1
ATOM 892 N N . PHE A 1 160 ? 32.676 22.729 12.504 1.00 27.45 165 PHE A N 1
ATOM 893 C CA . PHE A 1 160 ? 32.036 24.012 12.783 1.00 28.13 165 PHE A CA 1
ATOM 894 C C . PHE A 1 160 ? 30.596 23.907 12.298 1.00 22.17 165 PHE A C 1
ATOM 895 O O . PHE A 1 160 ? 30.353 23.824 11.090 1.00 32.61 165 PHE A O 1
ATOM 903 N N . SER A 1 161 ? 29.641 23.910 13.225 1.00 24.30 166 SER A N 1
ATOM 904 C CA . SER A 1 161 ? 28.230 23.779 12.869 1.00 25.66 166 SER A CA 1
ATOM 905 C C . SER A 1 161 ? 27.437 24.941 13.449 1.00 35.93 166 SER A C 1
ATOM 906 O O . SER A 1 161 ? 27.187 24.988 14.659 1.00 32.49 166 SER A O 1
ATOM 909 N N . ALA A 1 162 ? 27.033 25.871 12.583 1.00 25.95 167 ALA A N 1
ATOM 910 C CA . ALA A 1 162 ? 26.043 26.860 12.988 1.00 26.01 167 ALA A CA 1
ATOM 911 C C . ALA A 1 162 ? 24.668 26.227 13.150 1.00 35.07 167 ALA A C 1
ATOM 912 O O . ALA A 1 162 ? 23.897 26.639 14.023 1.00 32.87 167 ALA A O 1
ATOM 914 N N . HIS A 1 163 ? 24.350 25.224 12.324 1.00 26.11 168 HIS A N 1
ATOM 915 C CA . HIS A 1 163 ? 23.039 24.583 12.389 1.00 31.72 168 HIS A CA 1
ATOM 916 C C . HIS A 1 163 ? 22.804 23.951 13.754 1.00 34.53 168 HIS A C 1
ATOM 917 O O . HIS A 1 163 ? 21.740 24.125 14.359 1.00 32.79 168 HIS A O 1
ATOM 924 N N . ASP A 1 164 ? 23.788 23.207 14.251 1.00 26.32 169 ASP A N 1
ATOM 925 C CA . ASP A 1 164 ? 23.672 22.504 15.519 1.00 21.91 169 ASP A CA 1
ATOM 926 C C . ASP A 1 164 ? 24.345 23.247 16.664 1.00 28.39 169 ASP A C 1
ATOM 927 O O . ASP A 1 164 ? 24.321 22.761 17.799 1.00 26.67 169 ASP A O 1
ATOM 932 N N . LYS A 1 165 ? 24.952 24.403 16.388 1.00 32.73 170 LYS A N 1
ATOM 933 C CA . LYS A 1 165 ? 25.442 25.329 17.410 1.00 25.12 170 LYS A CA 1
ATOM 934 C C . LYS A 1 165 ? 26.531 24.696 18.280 1.00 26.13 170 LYS A C 1
ATOM 935 O O . LYS A 1 165 ? 26.407 24.581 19.502 1.00 27.96 170 LYS A O 1
ATOM 941 N N . HIS A 1 166 ? 27.623 24.308 17.624 1.00 19.07 171 HIS A N 1
ATOM 942 C CA . HIS A 1 166 ? 28.797 23.835 18.342 1.00 27.69 171 HIS A CA 1
ATOM 943 C C . HIS A 1 166 ? 30.010 23.892 17.425 1.00 24.15 171 HIS A C 1
ATOM 944 O O . HIS A 1 166 ? 29.890 23.892 16.198 1.00 26.59 171 HIS A O 1
ATOM 951 N N . VAL A 1 167 ? 31.181 23.963 18.050 1.00 31.75 172 VAL A N 1
ATOM 952 C CA . VAL A 1 167 ? 32.466 23.750 17.395 1.00 25.39 172 VAL A CA 1
ATOM 953 C C . VAL A 1 167 ? 33.161 22.633 18.156 1.00 33.97 172 VAL A C 1
ATOM 954 O O . VAL A 1 167 ? 33.339 22.732 19.376 1.00 33.04 172 VAL A O 1
ATOM 958 N N . THR A 1 168 ? 33.545 21.573 17.447 1.00 28.18 173 THR A N 1
ATOM 959 C CA . THR A 1 168 ? 34.000 20.356 18.105 1.00 33.45 173 THR A CA 1
ATOM 960 C C . THR A 1 168 ? 35.230 19.791 17.412 1.00 27.58 173 THR A C 1
ATOM 961 O O . THR A 1 168 ? 35.262 19.684 16.183 1.00 32.05 173 THR A O 1
ATOM 965 N N . ILE A 1 169 ? 36.232 19.428 18.208 1.00 34.24 174 ILE A N 1
ATOM 966 C CA . ILE A 1 169 ? 37.353 18.604 17.770 1.00 22.15 174 ILE A CA 1
ATOM 967 C C . ILE A 1 169 ? 37.228 17.264 18.482 1.00 35.26 174 ILE 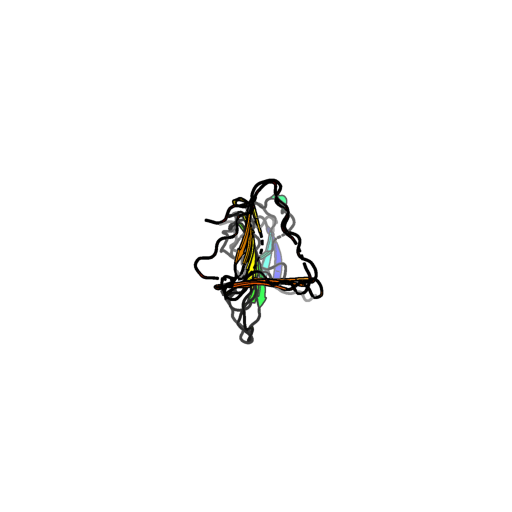A C 1
ATOM 968 O O . ILE A 1 169 ? 37.233 17.211 19.718 1.00 34.21 174 ILE A O 1
ATOM 973 N N . GLY A 1 170 ? 37.109 16.187 17.715 1.00 29.14 175 GLY A N 1
ATOM 974 C CA . GLY A 1 170 ? 36.905 14.871 18.288 1.00 25.11 175 GLY A CA 1
ATOM 975 C C . GLY A 1 170 ? 37.840 13.838 17.693 1.00 26.64 175 GLY A C 1
ATOM 976 O O . GLY A 1 170 ? 38.307 13.966 16.562 1.00 30.04 175 GLY A O 1
ATOM 977 N N . THR A 1 171 ? 38.108 12.803 18.482 1.00 28.75 176 THR A N 1
ATOM 978 C CA . THR A 1 171 ? 38.949 11.693 18.062 1.00 32.31 176 THR A CA 1
ATOM 979 C C . THR A 1 171 ? 38.184 10.380 18.195 1.00 36.10 176 THR A C 1
ATOM 980 O O . THR A 1 171 ? 37.125 10.306 18.822 1.00 43.82 176 THR A O 1
ATOM 984 N N . SER A 1 172 ? 38.738 9.336 17.592 1.00 34.58 177 SER A N 1
ATOM 985 C CA . SER A 1 172 ? 38.079 8.045 17.477 1.00 24.34 177 SER A CA 1
ATOM 986 C C . SER A 1 172 ? 38.933 6.953 18.109 1.00 32.83 177 SER A C 1
ATOM 987 O O . SER A 1 172 ? 40.103 7.156 18.443 1.00 32.67 177 SER A O 1
ATOM 990 N N . LYS A 1 173 ? 38.323 5.777 18.257 1.00 25.47 178 LYS A N 1
ATOM 991 C CA . LYS A 1 173 ? 38.921 4.613 18.901 1.00 32.63 178 LYS A CA 1
ATOM 992 C C . LYS A 1 173 ? 39.004 3.437 17.936 1.00 39.43 178 LYS A C 1
ATOM 993 O O . LYS A 1 173 ? 38.791 2.284 18.315 1.00 41.53 178 LYS A O 1
ATOM 999 N N . ALA A 1 174 ? 39.314 3.713 16.671 1.00 33.42 179 ALA A N 1
ATOM 1000 C CA . ALA A 1 174 ? 39.293 2.693 15.631 1.00 29.71 179 ALA A CA 1
ATOM 1001 C C . ALA A 1 174 ? 40.662 2.085 15.349 1.00 39.59 179 ALA A C 1
ATOM 1002 O O . ALA A 1 174 ? 40.752 1.156 14.542 1.00 41.31 179 ALA A O 1
ATOM 1004 N N . ASN A 1 175 ? 41.725 2.569 15.998 1.00 35.38 180 ASN A N 1
ATOM 1005 C CA . ASN A 1 175 ? 43.081 2.119 15.694 1.00 29.57 180 ASN A CA 1
ATOM 1006 C C . ASN A 1 175 ? 43.880 1.830 16.967 1.00 30.86 180 ASN A C 1
ATOM 1007 O O . ASN A 1 175 ? 45.093 2.058 17.010 1.00 35.15 180 ASN A O 1
ATOM 1012 N N . GLY A 1 176 ? 43.225 1.329 18.008 1.00 40.93 181 GLY A N 1
ATOM 1013 C CA . GLY A 1 176 ? 43.914 1.001 19.235 1.00 31.64 181 GLY A CA 1
ATOM 1014 C C . GLY A 1 176 ? 43.945 2.097 20.276 1.00 32.32 181 GLY A C 1
ATOM 1015 O O . GLY A 1 176 ? 44.497 1.877 21.362 1.00 37.54 181 GLY A O 1
ATOM 1016 N N . GLU A 1 177 ? 43.389 3.267 19.985 1.00 31.42 182 GLU A N 1
ATOM 1017 C CA . GLU A 1 177 ? 43.319 4.326 20.982 1.00 32.97 182 GLU A CA 1
ATOM 1018 C C . GLU A 1 177 ? 42.530 3.831 22.191 1.00 35.65 182 GLU A C 1
ATOM 1019 O O . GLU A 1 177 ? 41.477 3.202 22.021 1.00 39.75 182 GLU A O 1
ATOM 1025 N N . PRO A 1 178 ? 43.008 4.059 23.413 1.00 37.14 183 PRO A N 1
ATOM 1026 C CA . PRO A 1 178 ? 42.263 3.593 24.592 1.00 42.20 183 PRO A CA 1
ATOM 1027 C C . PRO A 1 178 ? 41.059 4.461 24.936 1.00 34.54 183 PRO A C 1
ATOM 1028 O O . PRO A 1 178 ? 40.108 3.976 25.554 1.00 41.26 183 PRO A O 1
ATOM 1032 N N . TYR A 1 179 ? 41.074 5.735 24.542 1.00 31.52 184 TYR A N 1
ATOM 1033 C CA . TYR A 1 179 ? 40.004 6.657 24.898 1.00 26.07 184 TYR A CA 1
ATOM 1034 C C . TYR A 1 179 ? 39.678 7.558 23.718 1.00 30.22 184 TYR A C 1
ATOM 1035 O O . TYR A 1 179 ? 40.536 7.836 22.877 1.00 31.37 184 TYR A O 1
ATOM 1044 N N . ARG A 1 180 ? 38.426 8.010 23.667 1.00 32.26 185 ARG A N 1
ATOM 1045 C CA . ARG A 1 180 ? 37.988 9.044 22.740 1.00 30.84 185 ARG A CA 1
ATOM 1046 C C . ARG A 1 180 ? 37.953 10.383 23.460 1.00 28.59 185 ARG A C 1
ATOM 1047 O O . ARG A 1 180 ? 37.792 10.443 24.681 1.00 36.94 185 ARG A O 1
ATOM 1055 N N . TYR A 1 181 ? 38.103 11.462 22.695 1.00 29.26 186 TYR A N 1
ATOM 1056 C CA . TYR A 1 181 ? 38.151 12.796 23.273 1.00 33.68 186 TYR A CA 1
ATOM 1057 C C . TYR A 1 181 ? 37.306 13.749 22.448 1.00 30.01 186 TYR A C 1
ATOM 1058 O O . TYR A 1 181 ? 37.049 13.526 21.263 1.00 33.86 186 TYR A O 1
ATOM 1067 N N . SER A 1 182 ? 36.871 14.820 23.106 1.00 29.94 187 SER A N 1
ATOM 1068 C CA . SER A 1 182 ? 36.138 15.895 22.460 1.00 29.10 187 SER A CA 1
ATOM 1069 C C . SER A 1 182 ? 36.518 17.205 23.122 1.00 31.88 187 SER A C 1
ATOM 1070 O O . SER A 1 182 ? 36.527 17.304 24.353 1.00 34.47 187 SER A O 1
ATOM 1073 N N . VAL A 1 183 ? 36.865 18.188 22.304 1.00 32.24 188 VAL A N 1
ATOM 1074 C CA . VAL A 1 183 ? 36.997 19.574 22.728 1.00 25.81 188 VAL A CA 1
ATOM 1075 C C . VAL A 1 183 ? 35.887 20.332 22.022 1.00 25.98 188 VAL A C 1
ATOM 1076 O O . VAL A 1 183 ? 35.935 20.524 20.801 1.00 32.12 188 VAL A O 1
ATOM 1080 N N . GLN A 1 184 ? 34.872 20.740 22.777 1.00 25.87 189 GLN A N 1
ATOM 1081 C CA . GLN A 1 184 ? 33.645 21.264 22.198 1.00 27.69 189 GLN A CA 1
ATOM 1082 C C . GLN A 1 184 ? 33.324 22.628 22.784 1.00 33.48 189 GLN A C 1
ATOM 1083 O O . GLN A 1 184 ? 33.362 22.813 24.005 1.00 32.82 189 GLN A O 1
ATOM 1089 N N . ILE A 1 185 ? 33.026 23.578 21.907 1.00 27.39 190 ILE A N 1
A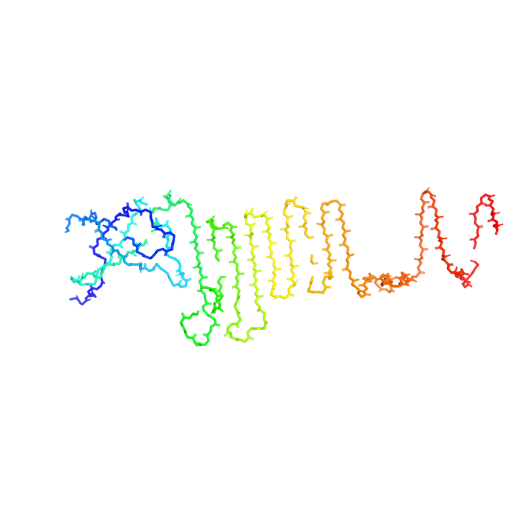TOM 1090 C CA . ILE A 1 185 ? 32.352 24.815 22.274 1.00 22.41 190 ILE A CA 1
ATOM 1091 C C . ILE A 1 185 ? 30.881 24.609 21.956 1.00 25.49 190 ILE A C 1
ATOM 1092 O O . ILE A 1 185 ? 30.491 24.617 20.785 1.00 34.47 190 ILE A O 1
ATOM 1097 N N . ASN A 1 186 ? 30.060 24.401 22.980 1.00 29.45 191 ASN A N 1
ATOM 1098 C CA . ASN A 1 186 ? 28.623 24.223 22.780 1.00 23.81 191 ASN A CA 1
ATOM 1099 C C . ASN A 1 186 ? 27.967 25.594 22.876 1.00 27.48 191 ASN A C 1
ATOM 1100 O O . ASN A 1 186 ? 27.734 26.109 23.972 1.00 35.12 191 ASN A O 1
ATOM 1105 N N . THR A 1 187 ? 27.668 26.192 21.722 1.00 29.39 192 THR A N 1
ATOM 1106 C CA . THR A 1 187 ? 27.067 27.518 21.707 1.00 29.89 192 THR A CA 1
ATOM 1107 C C . THR A 1 187 ? 25.562 27.480 21.932 1.00 34.00 192 THR A C 1
ATOM 1108 O O . THR A 1 187 ? 24.963 28.529 22.194 1.00 32.08 192 THR A O 1
ATO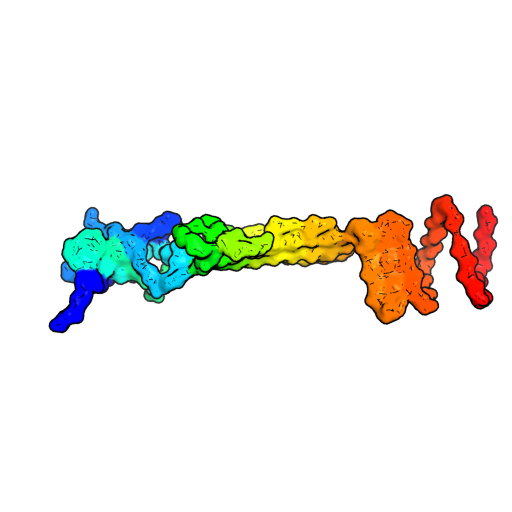M 1112 N N . GLY A 1 188 ? 24.942 26.306 21.846 1.00 37.88 193 GLY A N 1
ATOM 1113 C CA . GLY A 1 188 ? 23.524 26.182 22.122 1.00 32.54 193 GLY A CA 1
ATOM 1114 C C . GLY A 1 188 ? 23.210 26.295 23.600 1.00 42.65 193 GLY A C 1
ATOM 1115 O O . GLY A 1 188 ? 22.476 27.194 24.021 1.00 42.16 193 GLY A O 1
ATOM 1116 N N . THR A 1 189 ? 23.759 25.378 24.399 1.00 41.38 194 THR A N 1
ATOM 1117 C CA . THR A 1 189 ? 23.577 25.446 25.844 1.00 46.43 194 THR A CA 1
ATOM 1118 C C . THR A 1 189 ? 24.460 26.513 26.474 1.00 46.44 194 THR A C 1
ATOM 1119 O O . THR A 1 189 ? 24.090 27.094 27.500 1.00 57.93 194 THR A O 1
ATOM 1123 N N . GLY A 1 190 ? 25.617 26.783 25.879 1.00 35.69 195 GLY A N 1
ATOM 1124 C CA . GLY A 1 190 ? 26.524 27.779 26.407 1.00 22.15 195 GLY A CA 1
ATOM 1125 C C . GLY A 1 190 ? 27.608 27.179 27.276 1.00 29.04 195 GLY A C 1
ATOM 1126 O O . GLY A 1 190 ? 27.579 27.338 28.500 1.00 24.00 195 GLY A O 1
ATOM 1127 N N . ALA A 1 191 ? 28.588 26.516 26.667 1.00 31.88 196 ALA A N 1
ATOM 1128 C CA . ALA A 1 191 ? 29.598 25.834 27.463 1.00 34.24 196 ALA A CA 1
ATOM 1129 C C . ALA A 1 191 ? 30.809 25.491 26.608 1.00 31.89 196 ALA A C 1
ATOM 1130 O O . ALA A 1 191 ? 30.723 25.392 25.382 1.00 46.97 196 ALA A O 1
ATOM 1132 N N . VAL A 1 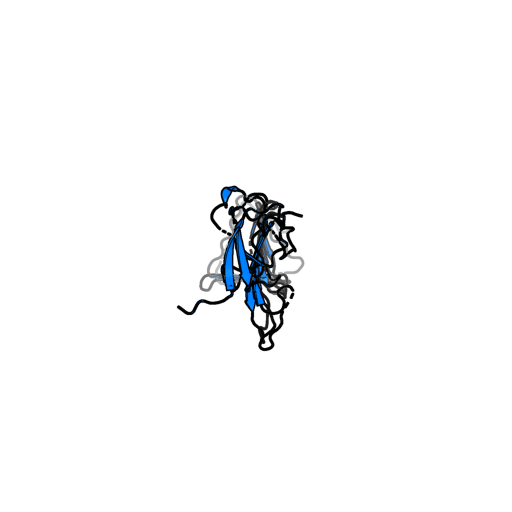192 ? 31.941 25.309 27.287 1.00 24.71 197 VAL A N 1
ATOM 1133 C CA . VAL A 1 192 ? 33.148 24.736 26.704 1.00 23.09 197 VAL A CA 1
ATOM 1134 C C . VAL A 1 192 ? 33.487 23.480 27.493 1.00 38.50 197 VAL A C 1
ATOM 1135 O O . VAL A 1 192 ? 33.583 23.526 28.726 1.00 31.08 197 VAL A O 1
ATOM 1139 N N . TYR A 1 193 ? 33.661 22.364 26.789 1.00 31.47 198 TYR A N 1
ATOM 1140 C CA . TYR A 1 193 ? 33.960 21.084 27.415 1.00 31.69 198 TYR A CA 1
ATOM 1141 C C . TYR A 1 193 ? 35.279 20.530 26.896 1.00 38.19 198 TYR A C 1
ATOM 1142 O O . TYR A 1 193 ? 35.594 20.652 25.707 1.00 33.27 198 TYR A O 1
ATOM 1151 N N . ILE A 1 194 ? 36.042 19.918 27.798 1.00 30.41 199 ILE A N 1
ATOM 1152 C CA . ILE A 1 194 ? 37.184 19.075 27.459 1.00 30.87 199 ILE A CA 1
ATOM 1153 C C . ILE A 1 194 ? 36.962 17.764 28.199 1.00 30.68 199 ILE A C 1
ATOM 1154 O O . ILE A 1 194 ? 37.010 17.733 29.435 1.00 30.40 199 ILE A O 1
ATOM 1159 N N . LEU A 1 195 ? 36.708 16.688 27.460 1.00 25.26 200 LEU A N 1
ATOM 1160 C CA . LEU A 1 195 ? 36.266 15.460 28.102 1.00 31.29 200 LEU A CA 1
ATOM 1161 C C . LEU A 1 195 ? 36.744 14.246 27.318 1.00 40.47 200 LEU A C 1
ATOM 1162 O O . LEU A 1 195 ? 37.061 14.329 26.128 1.00 29.98 200 LEU A O 1
ATOM 1167 N N . ASP A 1 196 ? 36.808 13.114 28.016 1.00 30.80 201 ASP A N 1
ATOM 1168 C CA . ASP A 1 196 ? 37.008 11.817 27.396 1.00 28.28 201 ASP A CA 1
ATOM 1169 C C . ASP A 1 196 ? 35.686 11.057 27.435 1.00 32.44 201 ASP A C 1
ATOM 1170 O O . ASP A 1 196 ? 34.622 11.636 27.686 1.00 41.69 201 ASP A O 1
ATOM 1175 N N . ASP A 1 197 ? 35.747 9.749 27.201 1.00 22.98 202 ASP A N 1
ATOM 1176 C CA . ASP A 1 197 ? 34.543 8.928 27.161 1.00 32.90 202 ASP A CA 1
ATOM 1177 C C . ASP A 1 197 ? 34.409 8.028 28.389 1.00 29.90 202 ASP A C 1
ATOM 1178 O O . ASP A 1 197 ? 33.757 6.984 28.323 1.00 43.91 202 ASP A O 1
ATOM 1183 N N . ILE A 1 198 ? 35.007 8.416 29.519 1.00 31.80 203 ILE A N 1
ATOM 1184 C CA . ILE A 1 198 ? 34.865 7.664 30.760 1.00 34.14 203 ILE A CA 1
ATOM 1185 C C . ILE A 1 198 ? 34.498 8.539 31.950 1.00 39.11 203 ILE A C 1
ATOM 1186 O O . ILE A 1 198 ? 34.376 8.025 33.062 1.00 47.74 203 ILE A O 1
ATOM 1191 N N . GLY A 1 199 ? 34.322 9.845 31.768 1.00 35.20 204 GLY A N 1
ATOM 1192 C CA . GLY A 1 199 ? 33.798 10.691 32.824 1.00 37.10 204 GLY A CA 1
ATOM 1193 C C . GLY A 1 199 ? 34.719 11.799 33.289 1.00 38.94 204 GLY A C 1
ATOM 1194 O O . GLY A 1 199 ? 34.319 12.590 34.153 1.00 44.42 204 GLY A O 1
ATOM 1195 N N . ASN A 1 200 ? 35.936 11.879 32.765 1.00 31.67 205 ASN A N 1
ATOM 1196 C CA . ASN A 1 200 ? 36.833 12.976 33.096 1.00 33.42 205 ASN A CA 1
ATOM 1197 C C . ASN A 1 200 ? 36.493 14.183 32.234 1.00 37.81 205 ASN A C 1
ATOM 1198 O O . ASN A 1 200 ? 36.269 14.056 31.027 1.00 36.50 205 ASN A O 1
ATOM 1203 N N . ARG A 1 201 ? 36.453 15.360 32.857 1.00 35.73 206 ARG A N 1
ATOM 1204 C CA . ARG A 1 201 ? 35.844 16.510 32.203 1.00 36.48 206 ARG A CA 1
ATOM 1205 C C . ARG A 1 201 ? 36.349 17.811 32.807 1.00 33.20 206 ARG A C 1
ATOM 1206 O O . ARG A 1 201 ? 36.350 17.973 34.030 1.00 40.65 206 ARG A O 1
ATOM 1214 N N . PHE A 1 202 ? 36.783 18.724 31.944 1.00 29.60 207 PHE A N 1
ATOM 1215 C CA . PHE A 1 202 ? 36.853 20.142 32.261 1.00 33.44 207 PHE A CA 1
ATOM 1216 C C . PHE A 1 202 ? 35.605 20.817 31.708 1.00 39.81 207 PHE A C 1
ATOM 1217 O O . PHE A 1 202 ? 35.121 20.458 30.631 1.00 42.00 207 PHE A O 1
ATOM 1225 N N . GLU A 1 203 ? 35.101 21.809 32.437 1.00 37.75 208 GLU A N 1
ATOM 1226 C CA . GLU A 1 203 ? 33.797 22.393 32.158 1.00 27.54 208 GLU A CA 1
ATOM 1227 C C . GLU A 1 203 ? 33.846 23.895 32.383 1.00 38.98 208 GLU A C 1
ATOM 1228 O O . GLU A 1 203 ? 34.288 24.347 33.443 1.00 34.54 208 GLU A O 1
ATOM 1234 N N . LEU A 1 204 ? 33.387 24.659 31.396 1.00 26.38 209 LEU A N 1
ATOM 1235 C CA . LEU A 1 204 ? 33.032 26.064 31.574 1.00 21.27 209 LEU A CA 1
ATOM 1236 C C . LEU A 1 204 ? 31.575 26.194 31.154 1.00 30.79 209 LEU A C 1
ATOM 1237 O O . LEU A 1 204 ? 31.261 26.076 29.967 1.00 35.41 209 LEU A O 1
ATOM 1242 N N . VAL A 1 205 ? 30.686 26.420 32.118 1.00 27.11 210 VAL A N 1
ATOM 1243 C CA . VAL A 1 205 ? 29.252 26.535 31.862 1.00 28.60 210 VAL A CA 1
ATOM 1244 C C . VAL A 1 205 ? 28.820 27.942 32.255 1.00 36.20 210 VAL A C 1
ATOM 1245 O O . VAL A 1 205 ? 28.901 28.317 33.431 1.00 43.91 210 VAL A O 1
ATOM 1249 N N . SER A 1 206 ? 28.339 28.711 31.276 1.00 31.01 211 SER A N 1
ATOM 1250 C CA . SER A 1 206 ? 28.203 30.152 31.460 1.00 35.60 211 SER A CA 1
ATOM 1251 C C . SER A 1 206 ? 26.971 30.534 32.275 1.00 29.63 211 SER A C 1
ATOM 1252 O O . SER A 1 206 ? 27.062 31.389 33.163 1.00 39.78 211 SER A O 1
ATOM 1255 N N . LYS A 1 207 ? 25.809 29.936 31.990 1.00 35.31 212 LYS A N 1
ATOM 1256 C CA . LYS A 1 207 ? 24.596 30.347 32.695 1.00 46.94 212 LYS A CA 1
ATOM 1257 C C . LYS A 1 207 ? 24.685 30.052 34.185 1.00 41.94 212 LYS A C 1
ATOM 1258 O O . LYS A 1 207 ? 24.050 30.741 34.992 1.00 35.55 212 LYS A O 1
ATOM 1264 N N . ASP A 1 208 ? 25.468 29.050 34.572 1.00 33.90 213 ASP A N 1
ATOM 1265 C CA . ASP A 1 208 ? 25.675 28.729 35.974 1.00 34.11 213 ASP A CA 1
ATOM 1266 C C . ASP A 1 208 ? 26.953 29.336 36.536 1.00 45.18 213 ASP A C 1
ATOM 1267 O O . ASP A 1 208 ? 27.247 29.134 37.718 1.00 39.16 213 ASP A O 1
ATOM 1272 N N . LYS A 1 209 ? 27.707 30.080 35.724 1.00 35.81 214 LYS A N 1
ATOM 1273 C CA . LYS A 1 209 ? 28.970 30.681 36.149 1.00 32.51 214 LYS A CA 1
ATOM 1274 C C . LYS A 1 209 ? 29.870 29.633 36.796 1.00 39.23 214 LYS A C 1
ATOM 1275 O O . LYS A 1 209 ? 30.426 29.833 37.879 1.00 41.17 214 LYS A O 1
ATOM 1281 N N . ARG A 1 210 ? 30.001 28.493 36.122 1.00 26.96 215 ARG A N 1
ATOM 1282 C CA . ARG A 1 210 ? 30.700 27.340 36.670 1.00 25.29 215 ARG A CA 1
ATOM 1283 C C . ARG A 1 210 ? 31.921 27.006 35.828 1.00 31.78 215 ARG A C 1
ATOM 1284 O O . ARG A 1 210 ? 31.820 26.860 34.605 1.00 37.43 215 ARG A O 1
ATOM 1292 N N . LEU A 1 211 ? 33.067 26.898 36.489 1.00 36.29 216 LEU A N 1
ATOM 1293 C CA . LEU A 1 211 ? 34.231 26.206 35.959 1.00 32.33 216 LEU A CA 1
ATOM 1294 C C . LEU A 1 211 ? 34.521 25.034 36.882 1.00 42.06 216 LEU A C 1
ATOM 1295 O O . LEU A 1 211 ? 34.484 25.180 38.108 1.00 45.69 216 LEU A O 1
ATOM 1313 N N . LEU A 1 213 ? 36.675 21.027 37.425 1.00 40.57 218 LEU A N 1
ATOM 1314 C CA . LEU A 1 213 ? 37.558 19.914 37.100 1.00 32.41 218 LEU A CA 1
ATOM 1315 C C . LEU A 1 213 ? 36.905 18.680 37.705 1.00 27.34 218 LEU A C 1
ATOM 1316 O O . LEU A 1 213 ? 36.823 18.558 38.929 1.00 42.16 218 LEU A O 1
ATOM 1329 N N . ASN A 1 215 ? 36.513 14.334 37.552 1.00 33.40 220 ASN A N 1
ATOM 1330 C CA . ASN A 1 215 ? 37.054 13.079 37.050 1.00 38.51 220 ASN A CA 1
ATOM 1331 C C . ASN A 1 215 ? 36.013 11.969 37.170 1.00 39.41 220 ASN A C 1
ATOM 1332 O O . ASN A 1 215 ? 34.921 12.162 37.712 1.00 32.45 220 ASN A O 1
ATOM 1337 N N . ALA A 1 216 ? 36.378 10.789 36.659 1.00 39.15 221 ALA A N 1
ATOM 1338 C CA . ALA A 1 216 ? 35.476 9.645 36.574 1.00 39.34 221 ALA A CA 1
ATOM 1339 C C . ALA A 1 216 ? 35.070 9.082 37.931 1.00 45.18 221 ALA A C 1
ATOM 1340 O O . ALA A 1 216 ? 34.108 8.308 37.991 1.00 53.86 221 ALA A O 1
ATOM 1342 N N . ASP A 1 217 ? 35.768 9.431 39.010 1.00 34.87 222 ASP A N 1
ATOM 1343 C CA . ASP A 1 217 ? 35.420 8.958 40.345 1.00 34.11 222 ASP A CA 1
ATOM 1344 C C . ASP A 1 217 ? 34.627 9.980 41.150 1.00 33.91 222 ASP A C 1
ATOM 1345 O O . ASP A 1 217 ? 34.503 9.826 42.369 1.00 40.06 222 ASP A O 1
ATOM 1350 N N . ASN A 1 218 ? 34.096 11.017 40.501 1.00 35.20 223 ASN A N 1
ATOM 1351 C CA . ASN A 1 218 ? 33.307 12.089 41.107 1.00 38.40 223 ASN A CA 1
ATOM 1352 C C . ASN A 1 218 ? 34.120 12.967 42.052 1.00 44.08 223 ASN A C 1
ATOM 1353 O O . ASN A 1 218 ? 33.538 13.728 42.837 1.00 40.97 223 ASN A O 1
ATOM 1358 N N . SER A 1 219 ? 35.446 12.885 42.013 1.00 31.71 224 SER A N 1
ATOM 1359 C CA . SER A 1 219 ? 36.257 13.922 42.634 1.00 30.10 224 SER A CA 1
ATOM 1360 C C . SER A 1 219 ? 36.190 15.179 41.777 1.00 35.06 224 SER A C 1
ATOM 1361 O O . SER A 1 219 ? 36.281 15.108 40.548 1.00 41.87 224 SER A O 1
ATOM 1364 N N . PHE A 1 220 ? 36.013 16.336 42.414 1.00 36.90 225 PHE A N 1
ATOM 1365 C CA . PHE A 1 220 ? 35.909 17.551 41.618 1.00 37.13 225 PHE A CA 1
ATOM 1366 C C . PHE A 1 220 ? 36.331 18.788 42.398 1.00 38.84 225 PHE A C 1
ATOM 1367 O O . PHE A 1 220 ? 36.279 18.832 43.630 1.00 39.18 225 PHE A O 1
ATOM 1375 N N . VAL A 1 221 ? 36.747 19.798 41.636 1.00 33.80 226 VAL A N 1
ATOM 1376 C CA . VAL A 1 221 ? 36.983 21.155 42.117 1.00 36.29 226 VAL A CA 1
ATOM 1377 C C . VAL A 1 221 ? 36.003 22.046 41.367 1.00 37.23 226 VAL A C 1
ATOM 1378 O O . VAL A 1 221 ? 36.170 22.283 40.165 1.00 39.85 226 VAL A O 1
ATOM 1382 N N . LYS A 1 222 ? 34.978 22.531 42.062 1.00 35.55 227 LYS A N 1
ATOM 1383 C CA . LYS A 1 222 ? 33.871 23.241 41.431 1.00 32.87 227 LYS A CA 1
ATOM 1384 C C . LYS A 1 222 ? 33.896 24.710 41.834 1.00 37.20 227 LYS A C 1
ATOM 1385 O O . LYS A 1 222 ? 33.869 25.032 43.027 1.00 42.24 227 LYS A O 1
ATOM 1391 N N . VAL A 1 223 ? 33.938 25.593 40.838 1.00 37.81 228 VAL A N 1
ATOM 1392 C CA . VAL A 1 223 ? 33.843 27.034 41.047 1.00 25.88 228 VAL A CA 1
ATOM 1393 C C . VAL A 1 223 ? 32.532 27.521 40.441 1.00 42.24 228 VAL A C 1
ATOM 1394 O O . VAL A 1 223 ? 32.470 27.831 39.247 1.00 46.65 228 VAL A O 1
ATOM 1398 N N . GLU A 1 224 ? 31.475 27.589 41.251 1.00 40.84 229 GLU A N 1
ATOM 1399 C CA . GLU A 1 224 ? 30.135 27.902 40.766 1.00 34.81 229 GLU A CA 1
ATOM 1400 C C . GLU A 1 224 ? 29.601 29.133 41.485 1.00 36.98 229 GLU A C 1
ATOM 1401 O O . GLU A 1 224 ? 29.421 29.111 42.708 1.00 36.89 229 GLU A O 1
ATOM 1407 N N . LYS A 1 225 ? 29.329 30.190 40.716 1.00 42.39 230 LYS A N 1
ATOM 1408 C CA . LYS A 1 225 ? 28.854 31.468 41.235 1.00 34.97 230 LYS A CA 1
ATOM 1409 C C . LYS A 1 225 ? 29.762 31.979 42.346 1.00 43.72 230 LYS A C 1
ATOM 1410 O O . LYS A 1 225 ? 30.964 32.169 42.132 1.00 37.95 230 LYS A O 1
ATOM 1416 N N . LYS A 1 226 ? 29.207 32.204 43.537 1.00 37.53 231 LYS A N 1
ATOM 1417 C CA . LYS A 1 226 ? 29.968 32.759 44.647 1.00 40.10 231 LYS A CA 1
ATOM 1418 C C . LYS A 1 226 ? 30.489 31.687 45.599 1.00 38.81 231 LYS A C 1
ATOM 1419 O O . LYS A 1 226 ? 30.882 32.008 46.725 1.00 35.60 231 LYS A O 1
ATOM 1425 N N . ALA A 1 227 ? 30.525 30.428 45.166 1.00 33.44 232 ALA A N 1
ATOM 1426 C CA . ALA A 1 227 ? 30.913 29.327 46.034 1.00 35.95 232 ALA A CA 1
ATOM 1427 C C . ALA A 1 227 ? 31.914 28.418 45.337 1.00 38.41 232 ALA A C 1
ATOM 1428 O O . ALA A 1 227 ? 31.855 28.211 44.122 1.00 42.22 232 ALA A O 1
ATOM 1430 N N . ILE A 1 228 ? 32.830 27.870 46.129 1.00 35.65 233 ILE A N 1
ATOM 1431 C CA . ILE A 1 228 ? 33.796 26.878 45.675 1.00 36.07 233 ILE A CA 1
ATOM 1432 C C . ILE A 1 228 ? 33.561 25.600 46.468 1.00 38.43 233 ILE A C 1
ATOM 1433 O O . ILE A 1 228 ? 33.475 25.636 47.701 1.00 44.63 233 ILE A O 1
ATOM 1438 N N . ASP A 1 229 ? 33.453 24.478 45.764 1.00 31.90 234 ASP A N 1
ATOM 1439 C CA . ASP A 1 229 ? 33.197 23.187 46.386 1.00 25.44 234 ASP A CA 1
ATOM 1440 C C . ASP A 1 229 ? 34.252 22.198 45.919 1.00 37.51 234 ASP A C 1
ATOM 1441 O O . ASP A 1 229 ? 34.436 22.005 44.712 1.00 39.15 234 ASP A O 1
ATOM 1446 N N . LEU A 1 230 ? 34.949 21.589 46.871 1.00 34.41 235 LEU A N 1
ATOM 1447 C CA . LEU A 1 230 ? 35.866 20.492 46.604 1.00 32.22 235 LEU A CA 1
ATOM 1448 C C . LEU A 1 230 ? 35.269 19.213 47.172 1.00 36.38 235 LEU A C 1
ATOM 1449 O O . LEU A 1 230 ? 34.687 19.221 48.261 1.00 42.34 235 LEU A O 1
ATOM 1454 N N . ASN A 1 231 ? 35.399 18.118 46.426 1.00 36.55 236 ASN A N 1
ATOM 1455 C CA . ASN A 1 231 ? 34.838 16.843 46.855 1.00 33.29 236 ASN A CA 1
ATOM 1456 C C . ASN A 1 231 ? 35.741 15.713 46.391 1.00 33.96 236 ASN A C 1
ATOM 1457 O O . ASN A 1 231 ? 36.186 15.705 45.240 1.00 51.78 236 ASN A O 1
ATOM 1462 N N . ALA A 1 232 ? 36.006 14.768 47.291 1.00 36.56 237 ALA A N 1
ATOM 1463 C CA . ALA A 1 232 ? 36.825 13.603 46.982 1.00 46.28 237 ALA A CA 1
ATOM 1464 C C . ALA A 1 232 ? 36.542 12.539 48.030 1.00 40.60 237 ALA A C 1
ATOM 1465 O O . ALA A 1 232 ? 36.590 12.825 49.229 1.00 47.95 237 ALA A O 1
ATOM 1467 N N . ASP A 1 233 ? 36.255 11.317 47.576 1.00 31.57 238 ASP A N 1
ATOM 1468 C CA . ASP A 1 233 ? 35.791 10.269 48.478 1.00 32.61 238 ASP A CA 1
ATOM 1469 C C . ASP A 1 233 ? 36.900 9.701 49.354 1.00 42.71 238 ASP A C 1
ATOM 1470 O O . ASP A 1 233 ? 36.615 9.185 50.440 1.00 50.20 238 ASP A O 1
ATOM 1475 N N . GLN A 1 234 ? 38.156 9.761 48.914 1.00 43.85 239 GLN A N 1
ATOM 1476 C CA . GLN A 1 234 ? 39.233 9.207 49.729 1.00 42.03 239 GLN A CA 1
ATOM 1477 C C . GLN A 1 234 ? 39.806 10.258 50.676 1.00 49.67 239 GLN A C 1
ATOM 1478 O O . GLN A 1 234 ? 39.815 10.057 51.894 1.00 46.99 239 GLN A O 1
ATOM 1484 N N . TYR A 1 235 ? 40.285 11.377 50.134 1.00 38.20 240 TYR A N 1
ATOM 1485 C CA . TYR A 1 235 ? 40.780 12.461 50.974 1.00 36.09 240 TYR A CA 1
ATOM 1486 C C . TYR A 1 235 ? 40.914 13.729 50.145 1.00 37.79 240 TYR A C 1
ATOM 1487 O O . TYR A 1 235 ? 40.934 13.691 48.912 1.00 47.44 240 TYR A O 1
ATOM 1496 N N . ILE A 1 236 ? 41.014 14.852 50.852 1.00 44.53 241 ILE A N 1
ATOM 1497 C CA . ILE A 1 236 ? 41.445 16.132 50.299 1.00 41.94 241 ILE A CA 1
ATOM 1498 C C . ILE A 1 236 ? 42.610 16.611 51.151 1.00 41.93 241 ILE A C 1
ATOM 1499 O O . ILE A 1 236 ? 42.464 16.768 52.369 1.00 45.01 241 ILE A O 1
ATOM 1504 N N . LYS A 1 237 ? 43.762 16.835 50.526 1.00 34.49 242 LYS A N 1
ATOM 1505 C CA . LYS A 1 237 ? 44.971 17.164 51.269 1.00 36.29 242 LYS A CA 1
ATOM 1506 C C . LYS A 1 237 ? 45.607 18.431 50.721 1.00 41.09 242 LYS A C 1
ATOM 1507 O O . LYS A 1 237 ? 45.772 18.576 49.505 1.00 40.07 242 LYS A O 1
ATOM 1513 N N . LEU A 1 238 ? 45.966 19.336 51.626 1.00 46.89 243 LEU A N 1
ATOM 1514 C CA . LEU A 1 238 ? 46.718 20.541 51.310 1.00 38.07 243 LEU A CA 1
ATOM 1515 C C . LEU A 1 238 ? 48.132 20.375 51.849 1.00 49.82 243 LEU A C 1
ATOM 1516 O O . LEU A 1 238 ? 48.312 19.984 53.007 1.00 46.27 243 LEU A O 1
ATOM 1521 N N . THR A 1 239 ? 49.128 20.663 51.013 1.00 41.21 244 THR A N 1
ATOM 1522 C CA . THR A 1 239 ? 50.526 20.513 51.395 1.00 32.64 244 THR A CA 1
ATOM 1523 C C . THR A 1 239 ? 51.287 21.790 51.073 1.00 41.02 244 THR A C 1
ATOM 1524 O O . THR A 1 239 ? 51.207 22.301 49.952 1.00 48.09 244 THR A O 1
ATOM 1528 N N . SER A 1 240 ? 52.021 22.300 52.061 1.00 38.78 245 SER A N 1
ATOM 1529 C CA . SER A 1 240 ? 52.866 23.480 51.891 1.00 36.04 245 SER A CA 1
ATOM 1530 C C . SER A 1 240 ? 54.115 23.251 52.733 1.00 39.41 245 SER A C 1
ATOM 1531 O O . SER A 1 240 ? 54.070 23.374 53.961 1.00 46.17 245 SER A O 1
ATOM 1534 N N . GLY A 1 241 ? 55.220 22.915 52.075 1.00 36.50 246 GLY A N 1
ATOM 1535 C CA . GLY A 1 241 ? 56.418 22.556 52.814 1.00 39.56 246 GLY A CA 1
ATOM 1536 C C . GLY A 1 241 ? 56.169 21.310 53.639 1.00 48.97 246 GLY A C 1
ATOM 1537 O O . GLY A 1 241 ? 55.642 20.306 53.148 1.00 51.82 246 GLY A O 1
ATOM 1538 N N . GLY A 1 242 ? 56.538 21.371 54.917 1.00 51.90 247 GLY A N 1
ATOM 1539 C CA . GLY A 1 242 ? 56.273 20.267 55.816 1.00 40.93 247 GLY A CA 1
ATOM 1540 C C . GLY A 1 242 ? 54.880 20.237 56.406 1.00 46.12 247 GLY A C 1
ATOM 1541 O O . GLY A 1 242 ? 54.535 19.268 57.089 1.00 47.69 247 GLY A O 1
ATOM 1542 N N . SER A 1 243 ? 54.068 21.262 56.155 1.00 42.78 248 SER A N 1
ATOM 1543 C CA . SER A 1 243 ? 52.741 21.357 56.747 1.00 43.49 248 SER A CA 1
ATOM 1544 C C . SER A 1 243 ? 51.710 20.665 55.866 1.00 47.09 248 SER A C 1
ATOM 1545 O O . SER A 1 243 ? 51.730 20.799 54.639 1.00 52.22 248 SER A O 1
ATOM 1548 N N . THR A 1 244 ? 50.803 19.926 56.502 1.00 47.68 249 THR A N 1
ATOM 1549 C CA . THR A 1 244 ? 49.722 19.249 55.803 1.00 39.44 249 THR A CA 1
ATOM 1550 C C . THR A 1 244 ? 48.401 19.512 56.509 1.00 42.62 249 THR A C 1
ATOM 1551 O O . THR A 1 244 ? 48.341 19.635 57.735 1.00 47.29 249 THR A O 1
ATOM 1555 N N . LEU A 1 245 ? 47.343 19.610 55.708 1.00 44.78 250 LEU A N 1
ATOM 1556 C CA . LEU A 1 245 ? 45.968 19.644 56.189 1.00 39.02 250 LEU A CA 1
ATOM 1557 C C . LEU A 1 245 ? 45.187 18.642 55.356 1.00 50.96 250 LEU A C 1
ATOM 1558 O O . LEU A 1 245 ? 45.174 18.738 54.125 1.00 44.76 250 LEU A O 1
ATOM 1563 N N . GLU A 1 246 ? 44.547 17.682 56.016 1.00 43.36 251 GLU A N 1
ATOM 1564 C CA . GLU A 1 246 ? 43.831 16.628 55.316 1.00 35.59 251 GLU A CA 1
ATOM 1565 C C . GLU A 1 246 ? 42.405 16.523 55.833 1.00 35.80 251 GLU A C 1
ATOM 1566 O O . GLU A 1 246 ? 42.157 16.645 57.036 1.00 43.60 251 GLU A O 1
ATOM 1572 N N . LEU A 1 247 ? 41.472 16.302 54.911 1.00 36.00 252 LEU A N 1
ATOM 1573 C CA . LEU A 1 247 ? 40.096 15.958 55.236 1.00 37.81 252 LEU A CA 1
ATOM 1574 C C . LEU A 1 247 ? 39.757 14.637 54.560 1.00 42.39 252 LEU A C 1
ATOM 1575 O O . LEU A 1 247 ? 39.931 14.496 53.346 1.00 44.86 252 LEU A O 1
ATOM 1580 N N . ASN A 1 248 ? 39.297 13.666 55.348 1.00 45.84 253 ASN A N 1
ATOM 1581 C CA . ASN A 1 248 ? 38.909 12.367 54.810 1.00 36.12 253 ASN A CA 1
ATOM 1582 C C . ASN A 1 248 ? 37.632 11.921 55.519 1.00 41.40 253 ASN A C 1
ATOM 1583 O O . ASN A 1 248 ? 37.228 12.566 56.494 1.00 52.70 253 ASN A O 1
ATOM 1588 N N . PRO A 1 249 ? 36.952 10.839 55.059 1.00 43.59 254 PRO A N 1
ATOM 1589 C CA . PRO A 1 249 ? 35.625 10.508 55.608 1.00 39.21 254 PRO A CA 1
ATOM 1590 C C . PRO A 1 249 ? 35.521 10.426 57.126 1.00 44.88 254 PRO A C 1
ATOM 1591 O O . PRO A 1 249 ? 34.420 10.568 57.668 1.00 49.80 254 PRO A O 1
ATOM 1595 N N . THR A 1 250 ? 36.632 10.206 57.830 1.00 38.88 255 THR A N 1
ATOM 1596 C CA . THR A 1 250 ? 36.587 10.072 59.279 1.00 42.63 255 THR A CA 1
ATOM 1597 C C . THR A 1 250 ? 37.505 11.028 60.025 1.00 45.65 255 THR A C 1
ATOM 1598 O O . THR A 1 250 ? 37.530 10.991 61.261 1.00 52.83 255 THR A O 1
ATOM 1602 N N . GLU A 1 251 ? 38.261 11.879 59.335 1.00 45.30 256 GLU A N 1
ATOM 1603 C CA . GLU A 1 251 ? 39.285 12.657 60.014 1.00 43.22 256 GLU A CA 1
ATOM 1604 C C . GLU A 1 251 ? 39.363 14.072 59.466 1.00 46.53 256 GLU A C 1
ATOM 1605 O O . GLU A 1 251 ? 39.067 14.329 58.296 1.00 51.14 256 GLU A O 1
ATOM 1611 N N . PHE A 1 252 ? 39.763 14.986 60.347 1.00 54.96 257 PHE A N 1
ATOM 1612 C CA . PHE A 1 252 ? 40.315 16.285 59.980 1.00 43.63 257 PHE A CA 1
ATOM 1613 C C . PHE A 1 252 ? 41.662 16.392 60.680 1.00 48.16 257 PHE A C 1
ATOM 1614 O O . PHE A 1 252 ? 41.717 16.476 61.911 1.00 51.02 257 PHE A O 1
ATOM 1622 N N . LYS A 1 253 ? 42.744 16.370 59.904 1.00 43.81 258 LYS A N 1
ATOM 1623 C CA . LYS A 1 253 ? 44.096 16.268 60.438 1.00 39.80 258 LYS A CA 1
ATOM 1624 C C . LYS A 1 253 ? 44.929 17.457 59.986 1.00 46.08 258 LYS A C 1
ATOM 1625 O O . LYS A 1 253 ? 44.961 17.781 58.794 1.00 54.97 258 LYS A O 1
ATOM 1631 N N . VAL A 1 254 ? 45.608 18.093 60.937 1.00 45.59 259 VAL A N 1
ATOM 1632 C CA . VAL A 1 254 ? 46.582 19.140 60.660 1.00 43.66 259 VAL A CA 1
ATOM 1633 C C . VAL A 1 254 ? 47.900 18.741 61.305 1.00 49.49 259 VAL A C 1
ATOM 1634 O O . VAL A 1 254 ? 47.938 18.408 62.495 1.00 52.07 259 VAL A O 1
ATOM 1638 N N . ASN A 1 255 ? 48.977 18.766 60.523 1.00 40.97 260 ASN A N 1
ATOM 1639 C CA . ASN A 1 255 ? 50.322 18.479 61.019 1.00 47.60 260 ASN A CA 1
ATOM 1640 C C . ASN A 1 255 ? 51.240 19.595 60.528 1.00 52.05 260 ASN A C 1
ATOM 1641 O O . ASN A 1 255 ? 51.636 19.611 59.358 1.00 55.12 260 ASN A O 1
ATOM 1646 N N . THR A 1 256 ? 51.577 20.525 61.419 1.00 45.53 261 THR A N 1
ATOM 1647 C CA . THR A 1 256 ? 52.339 21.712 61.050 1.00 46.93 261 THR A CA 1
ATOM 1648 C C . THR A 1 256 ? 53.308 22.039 62.180 1.00 47.69 261 THR A C 1
ATOM 1649 O O . THR A 1 256 ? 53.485 21.260 63.122 1.00 52.73 261 THR A O 1
ATOM 1653 N N . THR A 1 257 ? 53.944 23.206 62.080 1.00 39.91 262 THR A N 1
ATOM 1654 C CA . THR A 1 257 ? 54.828 23.692 63.132 1.00 41.41 262 THR A CA 1
ATOM 1655 C C . THR A 1 257 ? 54.066 24.528 64.159 1.00 44.45 262 THR A C 1
ATOM 1656 O O . THR A 1 257 ? 54.048 24.194 65.347 1.00 47.37 262 THR A O 1
ATOM 1660 N N . ASN A 1 258 ? 53.421 25.607 63.715 1.00 44.23 263 ASN A N 1
ATOM 1661 C CA . ASN A 1 258 ? 52.715 26.517 64.610 1.00 42.06 263 ASN A CA 1
ATOM 1662 C C . ASN A 1 258 ? 51.282 26.702 64.134 1.00 49.09 263 ASN A C 1
ATOM 1663 O O . ASN A 1 258 ? 51.047 26.977 62.954 1.00 54.06 263 ASN A O 1
ATOM 1668 N N . THR A 1 259 ? 50.333 26.570 65.056 1.00 47.24 264 THR A N 1
ATOM 1669 C CA . THR A 1 259 ? 48.913 26.698 64.758 1.00 46.27 264 THR A CA 1
ATOM 1670 C C . THR A 1 259 ? 48.354 27.935 65.449 1.00 47.27 264 THR A C 1
ATOM 1671 O O . THR A 1 259 ? 48.579 28.139 66.647 1.00 48.04 264 THR A O 1
ATOM 1675 N N . THR A 1 260 ? 47.630 28.756 64.689 1.00 40.78 265 THR A N 1
ATOM 1676 C CA . THR A 1 260 ? 46.989 29.960 65.206 1.00 41.86 265 THR A CA 1
ATOM 1677 C C . THR A 1 260 ? 45.557 29.995 64.700 1.00 50.53 265 THR A C 1
ATOM 1678 O O . THR A 1 260 ? 45.329 30.029 63.487 1.00 56.00 265 THR A O 1
ATOM 1682 N N . ILE A 1 261 ? 44.599 29.984 65.621 1.00 50.47 266 ILE A N 1
ATOM 1683 C CA . ILE A 1 261 ? 43.179 30.018 65.287 1.00 42.68 266 ILE A CA 1
ATOM 1684 C C . ILE A 1 261 ? 42.589 31.232 65.994 1.00 48.46 266 ILE A C 1
ATOM 1685 O O . ILE A 1 261 ? 42.332 31.193 67.203 1.00 58.00 266 ILE A O 1
ATOM 1690 N N . LYS A 1 262 ? 42.376 32.314 65.250 1.00 46.88 267 LYS A N 1
ATOM 1691 C CA . LYS A 1 262 ? 41.857 33.560 65.797 1.00 49.10 267 LYS A CA 1
ATOM 1692 C C . LYS A 1 262 ? 40.416 33.757 65.352 1.00 48.40 267 LYS A C 1
ATOM 1693 O O . LYS A 1 262 ? 40.120 33.719 64.153 1.00 53.74 267 LYS A O 1
ATOM 1699 N N . SER A 1 263 ? 39.528 33.968 66.320 1.00 44.60 268 SER A N 1
ATOM 1700 C CA . SER A 1 263 ? 38.122 34.257 66.069 1.00 42.93 268 SER A CA 1
ATOM 1701 C C . SER A 1 263 ? 37.788 35.590 66.721 1.00 51.80 268 SER A C 1
ATOM 1702 O O . SER A 1 263 ? 37.902 35.730 67.943 1.00 59.73 268 SER A O 1
ATOM 1705 N N . SER A 1 264 ? 37.388 36.571 65.910 1.00 48.86 269 SER A N 1
ATOM 1706 C CA . SER A 1 264 ? 36.950 37.839 66.476 1.00 40.42 269 SER A CA 1
ATOM 1707 C C . SER A 1 264 ? 35.683 37.676 67.303 1.00 48.48 269 SER A C 1
ATOM 1708 O O . SER A 1 264 ? 35.415 38.505 68.179 1.00 54.16 269 SER A O 1
ATOM 1711 N N . GLY A 1 265 ? 34.906 36.626 67.045 1.00 53.78 270 GLY A N 1
ATOM 1712 C CA . GLY A 1 265 ? 33.720 36.336 67.824 1.00 41.57 270 GLY A CA 1
ATOM 1713 C C . GLY A 1 265 ? 33.914 35.161 68.760 1.00 53.58 270 GLY A C 1
ATOM 1714 O O . GLY A 1 265 ? 34.694 35.244 69.714 1.00 58.01 270 GLY A O 1
ATOM 1715 N N . THR A 1 266 ? 33.227 34.054 68.492 1.00 44.51 271 THR A N 1
ATOM 1716 C CA . THR A 1 266 ? 33.196 32.917 69.399 1.00 41.20 271 THR A CA 1
ATOM 1717 C C . THR A 1 266 ? 33.995 31.748 68.841 1.00 42.64 271 THR A C 1
ATOM 1718 O O . THR A 1 266 ? 34.146 31.594 67.625 1.00 49.15 271 THR A O 1
ATOM 1722 N N . HIS A 1 267 ? 34.506 30.926 69.754 1.00 52.75 272 HIS A N 1
ATOM 1723 C CA . HIS A 1 267 ? 35.222 29.701 69.425 1.00 49.82 272 HIS A CA 1
ATOM 1724 C C . HIS A 1 267 ? 34.537 28.539 70.124 1.00 50.71 272 HIS A C 1
ATOM 1725 O O . HIS A 1 267 ? 34.361 28.564 71.346 1.00 58.16 272 HIS A O 1
ATOM 1732 N N . ILE A 1 268 ? 34.154 27.525 69.352 1.00 54.30 273 ILE A N 1
ATOM 1733 C CA . ILE A 1 268 ? 33.474 26.347 69.876 1.00 48.20 273 ILE A CA 1
ATOM 1734 C C . ILE A 1 268 ? 34.160 25.115 69.310 1.00 55.84 273 ILE A C 1
ATOM 1735 O O . ILE A 1 268 ? 34.273 24.973 68.087 1.00 58.05 273 ILE A O 1
ATOM 1740 N N . GLN A 1 269 ? 34.620 24.231 70.189 1.00 54.40 274 GLN A N 1
ATOM 1741 C CA . GLN A 1 269 ? 35.074 22.906 69.787 1.00 49.55 274 GLN A CA 1
ATOM 1742 C C . GLN A 1 269 ? 34.345 21.884 70.644 1.00 52.55 274 GLN A C 1
ATOM 1743 O O . GLN A 1 269 ? 34.386 21.959 71.877 1.00 58.05 274 GLN A O 1
ATOM 1749 N N . GLU A 1 270 ? 33.656 20.953 69.991 1.00 46.53 275 GLU A N 1
ATOM 1750 C CA . GLU A 1 270 ? 32.816 19.977 70.669 1.00 48.91 275 GLU A CA 1
ATOM 1751 C C . GLU A 1 270 ? 33.124 18.592 70.126 1.00 52.83 275 GLU A C 1
ATOM 1752 O O . GLU A 1 270 ? 33.215 18.405 68.909 1.00 52.60 275 GLU A O 1
ATOM 1758 N N . ALA A 1 271 ? 33.287 17.629 71.028 1.00 55.10 276 ALA A N 1
ATOM 1759 C CA . ALA A 1 271 ? 33.557 16.247 70.669 1.00 42.11 276 ALA A CA 1
ATOM 1760 C C . ALA A 1 271 ? 32.501 15.343 71.286 1.00 45.08 276 ALA A C 1
ATOM 1761 O O . ALA A 1 271 ? 32.136 15.507 72.455 1.00 51.58 276 ALA A O 1
ATOM 1763 N N . GLY A 1 272 ? 32.003 14.395 70.492 1.00 51.09 277 GLY A N 1
ATOM 1764 C CA . GLY A 1 272 ? 31.078 13.413 71.031 1.00 45.92 277 GLY A CA 1
ATOM 1765 C C . GLY A 1 272 ? 31.753 12.471 72.007 1.00 47.02 277 GLY A C 1
ATOM 1766 O O . GLY A 1 272 ? 31.158 12.069 73.011 1.00 48.67 277 GLY A O 1
ATOM 1767 N N . GLY A 1 273 ? 32.997 12.112 71.730 1.00 46.38 278 GLY A N 1
ATOM 1768 C CA . GLY A 1 273 ? 33.810 11.289 72.605 1.00 47.28 278 GLY A CA 1
ATOM 1769 C C . GLY A 1 273 ? 34.742 12.125 73.454 1.00 54.59 278 GLY A C 1
ATOM 1770 O O . GLY A 1 273 ? 34.367 13.188 73.962 1.00 64.04 278 GLY A O 1
ATOM 1771 N N . THR A 1 274 ? 35.974 11.648 73.600 1.00 58.46 279 THR A N 1
ATOM 1772 C CA . THR A 1 274 ? 36.945 12.313 74.452 1.00 50.76 279 THR A CA 1
ATOM 1773 C C . THR A 1 274 ? 37.592 13.491 73.728 1.00 52.54 279 THR A C 1
ATOM 1774 O O . THR A 1 274 ? 37.581 13.589 72.498 1.00 49.24 279 THR A O 1
ATOM 1786 N N . THR A 1 276 ? 41.316 15.745 74.125 1.00 42.85 281 THR A N 1
ATOM 1787 C CA . THR A 1 27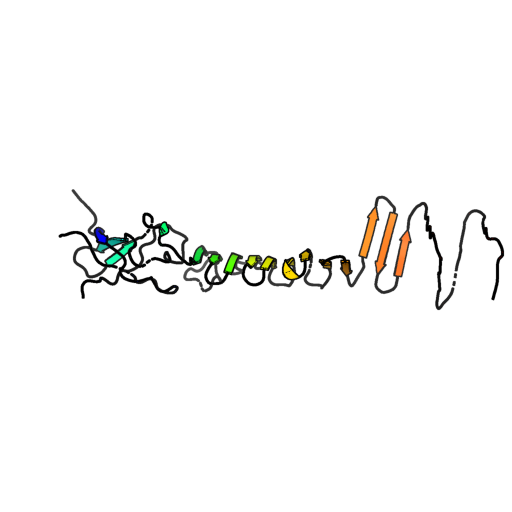6 ? 42.614 15.819 74.780 1.00 58.80 281 THR A CA 1
ATOM 1788 C C . THR A 1 276 ? 43.360 17.069 74.337 1.00 52.74 281 THR A C 1
ATOM 1789 O O . THR A 1 276 ? 43.401 17.392 73.146 1.00 51.97 281 THR A O 1
ATOM 1793 N N . HIS A 1 277 ? 43.945 17.769 75.307 1.00 50.36 282 HIS A N 1
ATOM 1794 C CA . HIS A 1 277 ? 44.868 18.870 75.056 1.00 42.18 282 HIS A CA 1
ATOM 1795 C C . HIS A 1 277 ? 46.228 18.463 75.600 1.00 51.31 282 HIS A C 1
ATOM 1796 O O . HIS A 1 277 ? 46.352 18.146 76.787 1.00 55.59 282 HIS A O 1
ATOM 1803 N N . LYS A 1 278 ? 47.242 18.466 74.738 1.00 45.98 283 LYS A N 1
ATOM 1804 C CA . LYS A 1 278 ? 48.583 18.053 75.132 1.00 47.92 283 LYS A CA 1
ATOM 1805 C C . LYS A 1 278 ? 49.587 19.110 74.700 1.00 53.39 283 LYS A C 1
ATOM 1806 O O . LYS A 1 278 ? 49.553 19.571 73.555 1.00 59.76 283 LYS A O 1
ATOM 1812 N N . ALA A 1 279 ? 50.476 19.492 75.615 1.00 51.06 284 ALA A N 1
ATOM 1813 C CA . ALA A 1 279 ? 51.510 20.478 75.325 1.00 49.57 284 ALA A CA 1
ATOM 1814 C C . ALA A 1 279 ? 52.820 20.032 75.950 1.00 45.87 284 ALA A C 1
ATOM 1815 O O . ALA A 1 279 ? 52.860 19.702 77.138 1.00 64.32 284 ALA A O 1
ATOM 1817 N N . GLY A 1 280 ? 53.886 20.011 75.148 1.00 54.18 285 GLY A N 1
ATOM 1818 C CA . GLY A 1 280 ? 55.198 19.718 75.694 1.00 47.61 285 GLY A CA 1
ATOM 1819 C C . GLY A 1 280 ? 55.736 20.846 76.545 1.00 48.37 285 GLY A C 1
ATOM 1820 O O . GLY A 1 280 ? 56.542 20.614 77.452 1.00 52.06 285 GLY A O 1
ATOM 1821 N N . GLY A 1 281 ? 55.305 22.076 76.267 1.00 56.50 286 GLY A N 1
ATOM 1822 C CA . GLY A 1 281 ? 55.604 23.212 77.106 1.00 54.80 286 GLY A CA 1
ATOM 1823 C C . GLY A 1 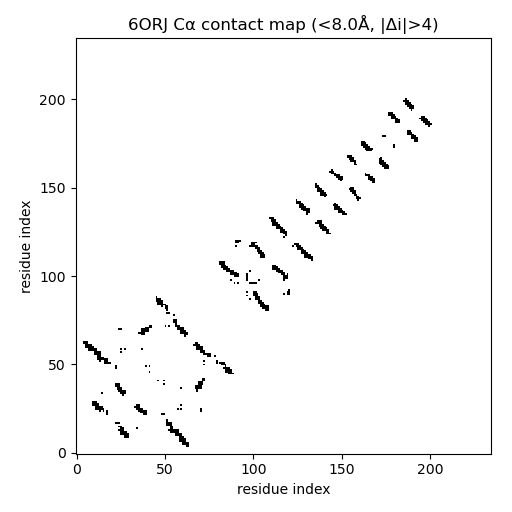281 ? 54.421 23.594 77.978 1.00 60.26 286 GLY A C 1
ATOM 1824 O O . GLY A 1 281 ? 53.437 22.863 78.105 1.00 71.61 286 GLY A O 1
ATOM 1825 N N . ASN A 1 282 ? 54.527 24.775 78.582 1.00 60.62 287 ASN A N 1
ATOM 1826 C CA . ASN A 1 282 ? 53.478 25.245 79.476 1.00 55.58 287 ASN A CA 1
ATOM 1827 C C . ASN A 1 282 ? 52.172 25.446 78.718 1.00 66.00 287 ASN A C 1
ATOM 1828 O O . ASN A 1 282 ? 52.158 25.939 77.586 1.00 61.41 287 ASN A O 1
ATOM 1841 N N . LEU A 1 284 ? 48.667 27.481 78.706 1.00 58.42 289 LEU A N 1
ATOM 1842 C CA . LEU A 1 284 ? 48.246 28.778 79.216 1.00 53.80 289 LEU A CA 1
ATOM 1843 C C . LEU A 1 284 ? 46.771 29.005 78.923 1.00 51.92 289 LEU A C 1
ATOM 1844 O O . LEU A 1 284 ? 46.311 28.762 77.801 1.00 57.91 289 LEU A O 1
ATOM 1849 N N . PHE A 1 285 ? 46.038 29.475 79.930 1.00 46.62 290 PHE A N 1
ATOM 1850 C CA . PHE A 1 285 ? 44.642 29.865 79.790 1.00 45.39 290 PHE A CA 1
ATOM 1851 C C . PHE A 1 285 ? 44.502 31.324 80.195 1.00 61.41 290 PHE A C 1
ATOM 1852 O O . PHE A 1 285 ? 44.985 31.724 81.259 1.00 62.86 290 PHE A O 1
ATOM 1860 N N . THR A 1 286 ? 43.845 32.115 79.347 1.00 58.84 291 THR A N 1
ATOM 1861 C CA . THR A 1 286 ? 43.664 33.544 79.595 1.00 52.34 291 THR A CA 1
ATOM 1862 C C . THR A 1 286 ? 42.228 33.914 79.253 1.00 48.79 291 THR A C 1
ATOM 1863 O O . THR A 1 286 ? 41.826 33.839 78.087 1.00 52.73 291 THR A O 1
ATOM 1867 N N . ALA A 1 287 ? 41.466 34.317 80.262 1.00 51.87 292 ALA A N 1
ATOM 1868 C CA . ALA A 1 287 ? 40.072 34.708 80.103 1.00 47.94 292 ALA A CA 1
ATOM 1869 C C . ALA A 1 287 ? 39.634 35.426 81.376 1.00 58.58 292 ALA A C 1
ATOM 1870 O O . ALA A 1 287 ? 40.240 35.233 82.434 1.00 59.81 292 ALA A O 1
ATOM 1872 N N . PRO A 1 288 ? 38.595 36.261 81.295 1.00 60.54 293 PRO A N 1
ATOM 1873 C CA . PRO A 1 288 ? 38.107 36.929 82.513 1.00 52.06 293 PRO A CA 1
ATOM 1874 C C . PRO A 1 288 ? 37.623 35.962 83.579 1.00 58.56 293 PRO A C 1
ATOM 1875 O O . PRO A 1 288 ? 37.729 36.267 84.774 1.00 65.49 293 PRO A O 1
ATOM 1879 N N . ARG A 1 289 ? 37.097 34.804 83.186 1.00 55.78 294 ARG A N 1
ATOM 1880 C CA . ARG A 1 289 ? 36.698 33.780 84.142 1.00 63.07 294 ARG A CA 1
ATOM 1881 C C . ARG A 1 289 ? 36.574 32.451 83.412 1.00 53.18 294 ARG A C 1
ATOM 1882 O O . ARG A 1 289 ? 36.346 32.406 82.200 1.00 58.24 294 ARG A O 1
ATOM 1890 N N . TYR A 1 290 ? 36.721 31.369 84.171 1.00 58.43 295 TYR A N 1
ATOM 1891 C CA . TYR A 1 290 ? 36.696 30.014 83.640 1.00 53.56 295 TYR A CA 1
ATOM 1892 C C . TYR A 1 290 ? 35.604 29.215 84.335 1.00 69.96 295 TYR A C 1
ATOM 1893 O O . TYR A 1 290 ? 35.453 29.285 85.559 1.00 72.58 295 TYR A O 1
ATOM 1902 N N . ASP A 1 291 ? 34.847 28.453 83.549 1.00 68.68 296 ASP A N 1
ATOM 1903 C CA . ASP A 1 291 ? 33.678 27.729 84.032 1.00 64.33 296 ASP A CA 1
ATOM 1904 C C . ASP A 1 291 ? 33.792 26.261 83.655 1.00 66.90 296 ASP A C 1
ATOM 1905 O O . ASP A 1 291 ? 33.963 25.932 82.477 1.00 67.17 296 ASP A O 1
ATOM 1910 N N . PHE A 1 292 ? 33.683 25.384 84.649 1.00 58.26 297 PHE A N 1
ATOM 1911 C CA . PHE A 1 292 ? 33.717 23.941 84.437 1.00 51.96 297 PHE A CA 1
ATOM 1912 C C . PHE A 1 292 ? 32.348 23.369 84.786 1.00 56.98 297 PHE A C 1
ATOM 1913 O O . PHE A 1 292 ? 31.926 23.412 85.946 1.00 63.49 297 PHE A O 1
ATOM 1921 N N . THR A 1 293 ? 31.659 22.845 83.777 1.00 62.71 298 THR A N 1
ATOM 1922 C CA . THR A 1 293 ? 30.322 22.290 83.939 1.00 61.99 298 THR A CA 1
ATOM 1923 C C . THR A 1 293 ? 30.377 20.880 84.517 1.00 76.42 298 THR A C 1
ATOM 1924 O O . THR A 1 293 ? 31.147 20.037 84.054 1.00 83.25 298 THR A O 1
#